Protein AF-A0A553R7J4-F1 (afdb_monomer_lite)

pLDDT: mean 82.99, std 15.6, range [33.12, 97.19]

Radius of gyration: 19.05 Å; chains: 1; bounding box: 51×48×53 Å

Sequence (230 aa):
MPLSRTAEVTQVDLSRLVLLLKRLDIADMGQCKFLDRPAPEALMQALEDLDYLAALDDDGNLSEVGIIMSELPLEPPLAKALIASCEFDCVSELLTIAAMLTDNEDEAWCRSHHFSQAALRLAGVIRAELLELMQRIELPVSPPAFGCQDNSTNIKRALISGFFLKVAHDVDGSGNYLLLTHRHVAQLHSSSSYCSRHPCPHPPAWVIYHDFTVSHDNCIRTVSHIHPQM

Organism: NCBI:txid2873325

Secondary structure (DSSP, 8-state):
-------STTS---HHHHHHHHHTT-S-GGG---SSPPPHHHHHHHHHHHHHTT-B-TTSSBPHHHHHHHHSSS-HHHHHHHHHTTTTT-HHHHHHHHHHHS-----SSGGGTT--HHHHHHHHHHHHHHHHHHHHTT---PPP-TT-HHHHHHHHHHHHHHHTTSEEEESSSSSEEEETTT--EEEE-TTSHHHHSSSPPPPPSEEEEEEEE-SSS-EEEEEEE--TT-

Structure (mmCIF, N/CA/C/O backbone):
data_AF-A0A553R7J4-F1
#
_entry.id   AF-A0A553R7J4-F1
#
loop_
_atom_site.group_PDB
_atom_site.id
_atom_site.type_symbol
_atom_site.label_atom_id
_atom_site.label_alt_id
_atom_site.label_comp_id
_atom_site.label_asym_id
_atom_site.label_entity_id
_atom_site.label_seq_id
_atom_site.pdbx_PDB_ins_code
_atom_site.Cartn_x
_atom_site.Cartn_y
_atom_site.Cartn_z
_atom_site.occupancy
_atom_site.B_iso_or_equiv
_atom_site.auth_seq_id
_atom_site.auth_comp_id
_atom_site.auth_asym_id
_atom_site.auth_atom_id
_atom_site.pdbx_PDB_model_num
ATOM 1 N N . MET A 1 1 ? 34.032 -17.425 20.353 1.00 34.81 1 MET A N 1
ATOM 2 C CA . MET A 1 1 ? 32.845 -16.741 20.904 1.00 34.81 1 MET A CA 1
ATOM 3 C C . MET A 1 1 ? 32.354 -15.778 19.845 1.00 34.81 1 MET A C 1
ATOM 5 O O . MET A 1 1 ? 33.165 -14.948 19.451 1.00 34.81 1 MET A O 1
ATOM 9 N N . PRO A 1 2 ? 31.132 -15.902 19.305 1.00 37.31 2 PRO A N 1
ATOM 10 C CA . PRO A 1 2 ? 30.623 -14.858 18.439 1.00 37.31 2 PRO A CA 1
ATOM 11 C C . PRO A 1 2 ? 30.222 -13.667 19.310 1.00 37.31 2 PRO A C 1
ATOM 13 O O . PRO A 1 2 ? 29.536 -13.819 20.321 1.00 37.31 2 PRO A O 1
ATOM 16 N N . LEU A 1 3 ? 30.749 -12.509 18.928 1.00 37.28 3 LEU A N 1
ATOM 17 C CA . LEU A 1 3 ? 30.429 -11.200 19.468 1.00 37.28 3 LEU A CA 1
ATOM 18 C C . LEU A 1 3 ? 28.923 -10.947 19.353 1.00 37.28 3 LEU A C 1
ATOM 20 O O . LEU A 1 3 ? 28.286 -11.369 18.389 1.00 37.28 3 LEU A O 1
ATOM 24 N N . SER A 1 4 ? 28.400 -10.281 20.381 1.00 40.56 4 SER A N 1
ATOM 25 C CA . SER A 1 4 ? 27.046 -9.745 20.491 1.00 40.56 4 SER A CA 1
ATOM 26 C C . SER A 1 4 ? 26.466 -9.362 19.127 1.00 40.56 4 SER A C 1
ATOM 28 O O . SER A 1 4 ? 27.022 -8.503 18.442 1.00 40.56 4 SER A O 1
ATOM 30 N N . ARG A 1 5 ? 25.354 -10.001 18.743 1.00 36.44 5 ARG A N 1
ATOM 31 C CA . ARG A 1 5 ? 24.476 -9.512 17.678 1.00 36.44 5 ARG A CA 1
ATOM 32 C C . ARG A 1 5 ? 23.947 -8.160 18.152 1.00 36.44 5 ARG A C 1
ATOM 34 O O . ARG A 1 5 ? 22.980 -8.116 18.906 1.00 36.44 5 ARG A O 1
ATOM 41 N N . THR A 1 6 ? 24.625 -7.073 17.795 1.00 33.12 6 THR A N 1
ATOM 42 C CA . THR A 1 6 ? 24.052 -5.731 17.895 1.00 33.12 6 THR A CA 1
ATOM 43 C C . THR A 1 6 ? 22.739 -5.781 17.135 1.00 33.12 6 THR A C 1
ATOM 45 O O . THR A 1 6 ? 22.743 -6.115 15.951 1.00 33.12 6 THR A O 1
ATOM 48 N N . ALA A 1 7 ? 21.638 -5.592 17.857 1.00 34.88 7 ALA A N 1
ATOM 49 C CA . ALA A 1 7 ? 20.289 -5.770 17.357 1.00 34.88 7 ALA A CA 1
ATOM 50 C C . ALA A 1 7 ? 20.122 -5.078 15.993 1.00 34.88 7 ALA A C 1
ATOM 52 O O . ALA A 1 7 ? 20.523 -3.926 15.832 1.00 34.88 7 ALA A O 1
ATOM 53 N N . GLU A 1 8 ? 19.542 -5.788 15.023 1.00 37.44 8 GLU A N 1
ATOM 54 C CA . GLU A 1 8 ? 19.202 -5.333 13.663 1.00 37.44 8 GLU A CA 1
ATOM 55 C C . GLU A 1 8 ? 18.099 -4.245 13.666 1.00 37.44 8 GLU A C 1
ATOM 57 O O . GLU A 1 8 ? 17.227 -4.208 12.808 1.00 37.44 8 GLU A O 1
ATOM 62 N N . VAL A 1 9 ? 18.090 -3.356 14.661 1.00 42.94 9 VAL A N 1
ATOM 63 C CA . VAL A 1 9 ? 17.018 -2.379 14.914 1.00 42.94 9 VAL A CA 1
ATOM 64 C C . VAL A 1 9 ? 17.152 -1.128 14.033 1.00 42.94 9 VAL A C 1
ATOM 66 O O . VAL A 1 9 ? 16.302 -0.248 14.073 1.00 42.94 9 VAL A O 1
ATOM 69 N N . THR A 1 10 ? 18.176 -1.014 13.187 1.00 39.03 10 THR A N 1
ATOM 70 C CA . THR A 1 10 ? 18.469 0.248 12.483 1.00 39.03 10 THR A CA 1
ATOM 71 C C . THR A 1 10 ? 17.943 0.373 11.050 1.00 39.03 10 THR A C 1
ATOM 73 O O . THR A 1 10 ? 18.259 1.366 10.402 1.00 39.03 10 THR A O 1
ATOM 76 N N . GLN A 1 11 ? 17.104 -0.542 10.548 1.00 53.78 11 GLN A N 1
ATOM 77 C CA . GLN A 1 11 ? 16.429 -0.369 9.242 1.00 53.78 11 GLN A CA 1
ATOM 78 C C . GLN A 1 11 ? 14.970 -0.856 9.202 1.00 53.78 11 GLN A C 1
ATOM 80 O O . GLN A 1 11 ? 14.452 -1.178 8.136 1.00 53.78 11 GLN A O 1
ATOM 85 N N . VAL A 1 12 ? 14.289 -0.932 10.346 1.00 63.88 12 VAL A N 1
ATOM 86 C CA . VAL A 1 12 ? 12.876 -1.338 10.373 1.00 63.88 12 VAL A CA 1
ATOM 87 C C . VAL A 1 12 ? 11.994 -0.106 10.183 1.00 63.88 12 VAL A C 1
ATOM 89 O O . VAL A 1 12 ? 12.171 0.885 10.889 1.00 63.88 12 VAL A O 1
ATOM 92 N N . ASP A 1 13 ? 11.054 -0.175 9.239 1.00 79.19 13 ASP A N 1
ATOM 93 C CA . ASP A 1 13 ? 9.983 0.813 9.094 1.00 79.19 13 ASP A CA 1
ATOM 94 C C . ASP A 1 13 ? 9.177 0.882 10.402 1.00 79.19 13 ASP A C 1
ATOM 96 O O . ASP A 1 13 ? 8.601 -0.108 10.860 1.00 79.19 13 ASP A O 1
ATOM 100 N N . LEU A 1 14 ? 9.185 2.050 11.047 1.00 88.12 14 LEU A N 1
ATOM 101 C CA . LEU A 1 14 ? 8.519 2.259 12.332 1.00 88.12 14 LEU A CA 1
ATOM 102 C C . LEU A 1 14 ? 7.071 2.734 12.170 1.00 88.12 14 LEU A C 1
ATOM 104 O O . LEU A 1 14 ? 6.384 2.885 13.180 1.00 88.12 14 LEU A O 1
ATOM 108 N N . SER A 1 15 ? 6.581 2.940 10.944 1.00 90.94 15 SER A N 1
ATOM 109 C CA . SER A 1 15 ? 5.260 3.517 10.667 1.00 90.94 15 SER A CA 1
ATOM 110 C C . SER A 1 15 ? 4.141 2.741 11.350 1.00 90.94 15 SER A C 1
ATOM 112 O O . SER A 1 15 ? 3.303 3.324 12.039 1.00 90.94 15 SER A O 1
ATOM 114 N N . ARG A 1 16 ? 4.159 1.404 11.263 1.00 89.50 16 ARG A N 1
ATOM 115 C CA . ARG A 1 16 ? 3.162 0.565 11.941 1.00 89.50 16 ARG A CA 1
ATOM 116 C C . ARG A 1 16 ? 3.224 0.693 13.463 1.00 89.50 16 ARG A C 1
ATOM 118 O O . ARG A 1 16 ? 2.188 0.758 14.122 1.00 89.50 16 ARG A O 1
ATOM 125 N N . LEU A 1 17 ? 4.427 0.738 14.034 1.00 89.00 17 LEU A N 1
ATOM 126 C CA . LEU A 1 17 ? 4.610 0.914 15.474 1.00 89.00 17 LEU A CA 1
ATOM 127 C C . LEU A 1 17 ? 4.081 2.280 15.927 1.00 89.00 17 LEU A C 1
ATOM 129 O O . LEU A 1 17 ? 3.321 2.346 16.889 1.00 89.00 17 LEU A O 1
ATOM 133 N N . VAL A 1 18 ? 4.457 3.354 15.232 1.00 90.81 18 VAL A N 1
ATOM 134 C CA . VAL A 1 18 ? 4.035 4.725 15.547 1.00 90.81 18 VAL A CA 1
ATOM 135 C C . VAL A 1 18 ? 2.516 4.869 15.442 1.00 90.81 18 VAL A C 1
ATOM 137 O O . VAL A 1 18 ? 1.907 5.438 16.347 1.00 90.81 18 VAL A O 1
ATOM 140 N N . LEU A 1 19 ? 1.891 4.282 14.416 1.00 91.81 19 LEU A N 1
ATOM 141 C CA . LEU A 1 19 ? 0.435 4.256 14.258 1.00 91.81 19 LEU A CA 1
ATOM 142 C C . LEU A 1 19 ? -0.258 3.627 15.478 1.00 91.81 19 LEU A C 1
ATOM 144 O O . LEU A 1 19 ? -1.201 4.195 16.030 1.00 91.81 19 LEU A O 1
ATOM 148 N N . LEU A 1 20 ? 0.241 2.477 15.942 1.00 89.00 20 LEU A N 1
ATOM 149 C CA . LEU A 1 20 ? -0.304 1.788 17.115 1.00 89.00 20 LEU A CA 1
ATOM 150 C C . LEU A 1 20 ? -0.069 2.571 18.415 1.00 89.00 20 LEU A C 1
ATOM 152 O O . LEU A 1 20 ? -0.958 2.629 19.262 1.00 89.00 20 LEU A O 1
ATOM 156 N N . LEU A 1 21 ? 1.095 3.205 18.580 1.00 88.38 21 LEU A N 1
ATOM 157 C CA . LEU A 1 21 ? 1.379 4.048 19.748 1.00 88.38 21 LEU A CA 1
ATOM 158 C C . LEU A 1 21 ? 0.448 5.267 19.807 1.00 88.38 21 LEU A C 1
ATOM 160 O O . LEU A 1 21 ? -0.049 5.602 20.882 1.00 88.38 21 LEU A O 1
ATOM 164 N N . LYS A 1 22 ? 0.171 5.891 18.655 1.00 88.38 22 LYS A N 1
ATOM 165 C CA . LYS A 1 22 ? -0.795 6.990 18.527 1.00 88.38 22 LYS A CA 1
ATOM 166 C C . LYS A 1 22 ? -2.219 6.540 18.860 1.00 88.38 22 LYS A C 1
ATOM 168 O O . LYS A 1 22 ? -2.930 7.258 19.553 1.00 88.38 22 LYS A O 1
ATOM 173 N N . ARG A 1 23 ? -2.621 5.330 18.453 1.00 88.00 23 ARG A N 1
ATOM 174 C CA . ARG A 1 23 ? -3.939 4.751 18.787 1.00 88.00 23 ARG A CA 1
ATOM 175 C C . ARG A 1 23 ? -4.137 4.535 20.285 1.00 88.00 23 ARG A C 1
ATOM 177 O O . ARG A 1 23 ? -5.256 4.661 20.772 1.00 88.00 23 ARG A O 1
ATOM 184 N N . LEU A 1 24 ? -3.062 4.229 21.007 1.00 83.69 24 LEU A N 1
ATOM 185 C CA . LEU A 1 24 ? -3.068 4.064 22.463 1.00 83.69 24 LEU A CA 1
ATOM 186 C C . LEU A 1 24 ? -3.067 5.398 23.234 1.00 83.69 24 LEU A C 1
ATOM 188 O O . LEU A 1 24 ? -2.935 5.376 24.456 1.00 83.69 24 LEU A O 1
ATOM 192 N N . ASP A 1 25 ? -3.200 6.531 22.535 1.00 72.12 25 ASP A N 1
ATOM 193 C CA . ASP A 1 25 ? -3.159 7.891 23.085 1.00 72.12 25 ASP A CA 1
ATOM 194 C C . ASP A 1 25 ? -1.897 8.163 23.921 1.00 72.12 25 ASP A C 1
ATOM 196 O O . ASP A 1 25 ? -1.903 8.847 24.947 1.00 72.12 25 ASP A O 1
ATOM 200 N N . ILE A 1 26 ? -0.760 7.601 23.491 1.00 64.56 26 ILE A N 1
ATOM 201 C CA . ILE A 1 26 ? 0.527 7.936 24.095 1.00 64.56 26 ILE A CA 1
ATOM 202 C C . ILE A 1 26 ? 0.953 9.292 23.526 1.00 64.56 26 ILE A C 1
ATOM 204 O O . ILE A 1 26 ? 1.704 9.382 22.555 1.00 64.56 26 ILE A O 1
ATOM 208 N N . ALA A 1 27 ? 0.422 10.348 24.145 1.00 54.31 27 ALA A N 1
ATOM 209 C CA . ALA A 1 27 ? 0.550 11.744 23.733 1.00 54.31 27 ALA A CA 1
ATOM 210 C C . ALA A 1 27 ? 2.006 12.226 23.576 1.00 54.31 27 ALA A C 1
ATOM 212 O O . ALA A 1 27 ? 2.269 13.157 22.819 1.00 54.31 27 ALA A O 1
ATOM 213 N N . ASP A 1 28 ? 2.963 11.581 24.256 1.00 62.38 28 ASP A N 1
ATOM 214 C CA . ASP A 1 28 ? 4.387 11.901 24.162 1.00 62.38 28 ASP A CA 1
ATOM 215 C C . ASP A 1 28 ? 5.232 10.635 23.944 1.00 62.38 28 ASP A C 1
ATOM 217 O O . ASP A 1 28 ? 5.640 9.944 24.882 1.00 62.38 28 ASP A O 1
ATOM 221 N N . MET A 1 29 ? 5.545 10.339 22.680 1.00 63.31 29 MET A N 1
ATOM 222 C CA . MET A 1 29 ? 6.465 9.253 22.318 1.00 63.31 29 MET A CA 1
ATOM 223 C C . MET A 1 29 ? 7.881 9.462 22.887 1.00 63.31 29 MET A C 1
ATOM 225 O O . MET A 1 29 ? 8.624 8.495 23.071 1.00 63.31 29 MET A O 1
ATOM 229 N N . GLY A 1 30 ? 8.251 10.700 23.237 1.00 60.28 30 GLY A N 1
ATOM 230 C CA . GLY A 1 30 ? 9.474 11.030 23.966 1.00 60.28 30 GLY A CA 1
ATOM 231 C C . GLY A 1 30 ? 9.474 10.538 25.417 1.00 60.28 30 GLY A C 1
ATOM 232 O O . GLY A 1 30 ? 10.544 10.441 26.024 1.00 60.28 30 GLY A O 1
ATOM 233 N N . GLN A 1 31 ? 8.318 10.150 25.960 1.00 59.81 31 GLN A N 1
ATOM 234 C CA . GLN A 1 31 ? 8.177 9.525 27.279 1.00 59.81 31 GLN A CA 1
ATOM 235 C C . GLN A 1 31 ? 8.050 7.999 27.218 1.00 59.81 31 GLN A C 1
ATOM 237 O O . GLN A 1 31 ? 8.182 7.343 28.257 1.00 59.81 31 GLN A O 1
ATOM 242 N N . CYS A 1 32 ? 7.881 7.406 26.028 1.00 63.88 32 CYS A N 1
ATOM 243 C CA . CYS A 1 32 ? 7.959 5.958 25.867 1.00 63.88 32 CYS A CA 1
ATOM 244 C C . CYS A 1 32 ? 9.332 5.464 26.337 1.00 63.88 32 CYS A C 1
ATOM 246 O O . CYS A 1 32 ? 10.388 5.825 25.794 1.00 63.88 32 CYS A O 1
ATOM 248 N N . LYS A 1 33 ? 9.311 4.607 27.361 1.00 65.25 33 LYS A N 1
ATOM 249 C CA . LYS A 1 33 ? 10.483 3.879 27.848 1.00 65.25 33 LYS A CA 1
ATOM 250 C C . LYS A 1 33 ? 10.718 2.668 26.952 1.00 65.25 33 LYS A C 1
ATOM 252 O O . LYS A 1 33 ? 10.419 1.539 27.331 1.00 65.25 33 LYS A O 1
ATOM 257 N N . PHE A 1 34 ? 11.206 2.916 25.741 1.00 68.56 34 PHE A N 1
ATOM 258 C CA . PHE A 1 34 ? 11.716 1.849 24.887 1.00 68.56 34 PHE A CA 1
ATOM 259 C C . PHE A 1 34 ? 12.908 1.168 25.571 1.00 68.56 34 PHE A C 1
ATOM 261 O O . PHE A 1 34 ? 13.692 1.839 26.245 1.00 68.56 34 PHE A O 1
ATOM 268 N N . LEU A 1 35 ? 13.033 -0.152 25.403 1.00 72.12 35 LEU A N 1
ATOM 269 C CA . LEU A 1 35 ? 14.201 -0.904 25.879 1.00 72.12 35 LEU A CA 1
ATOM 270 C C . LEU A 1 35 ? 15.471 -0.405 25.179 1.00 72.12 35 LEU A C 1
ATOM 272 O O . LEU A 1 35 ? 16.433 -0.050 25.851 1.00 72.12 35 LEU A O 1
ATOM 276 N N . ASP A 1 36 ? 15.389 -0.271 23.854 1.00 70.81 36 ASP A N 1
ATOM 277 C CA . ASP A 1 36 ? 16.340 0.440 23.008 1.00 70.81 36 ASP A CA 1
ATOM 278 C C . ASP A 1 36 ? 15.562 1.514 22.241 1.00 70.81 36 ASP A C 1
ATOM 280 O O . ASP A 1 36 ? 14.673 1.204 21.444 1.00 70.81 36 ASP A O 1
ATOM 284 N N . ARG A 1 37 ? 15.825 2.793 22.531 1.00 71.75 37 ARG A N 1
ATOM 285 C CA . ARG A 1 37 ? 15.115 3.899 21.876 1.00 71.75 37 ARG A CA 1
ATOM 286 C C . ARG A 1 37 ? 15.539 3.982 20.401 1.00 71.75 37 ARG A C 1
ATOM 288 O O . ARG A 1 37 ? 16.739 4.106 20.149 1.00 71.75 37 ARG A O 1
ATOM 295 N N . PRO A 1 38 ? 14.591 3.963 19.443 1.00 80.44 38 PRO A N 1
ATOM 296 C CA . PRO A 1 38 ? 14.916 4.188 18.039 1.00 80.44 38 PRO A CA 1
ATOM 297 C C . PRO A 1 38 ? 15.468 5.602 17.821 1.00 80.44 38 PRO A C 1
ATOM 299 O O . PRO A 1 38 ? 15.206 6.515 18.609 1.00 80.44 38 PRO A O 1
ATOM 302 N N . ALA A 1 39 ? 16.235 5.783 16.745 1.00 82.25 39 ALA A N 1
ATOM 303 C CA . ALA A 1 39 ? 16.778 7.087 16.381 1.00 82.25 39 ALA A CA 1
ATOM 304 C C . ALA A 1 39 ? 15.638 8.113 16.196 1.00 82.25 39 ALA A C 1
ATOM 306 O O . ALA A 1 39 ? 14.624 7.769 15.578 1.00 82.25 39 ALA A O 1
ATOM 307 N N . PRO A 1 40 ? 15.770 9.355 16.705 1.00 83.31 40 PRO A N 1
ATOM 308 C CA . PRO A 1 40 ? 14.756 10.394 16.525 1.00 83.31 40 PRO A CA 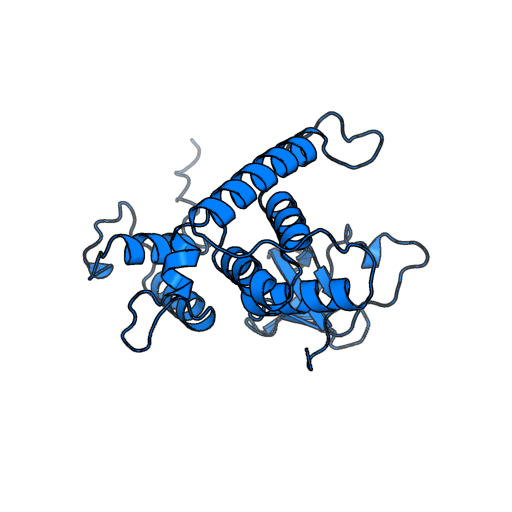1
ATOM 309 C C . PRO A 1 40 ? 14.365 10.593 15.059 1.00 83.31 40 PRO A C 1
ATOM 311 O O . PRO A 1 40 ? 13.194 10.784 14.756 1.00 83.31 40 PRO A O 1
ATOM 314 N N . GLU A 1 41 ? 15.331 10.484 14.150 1.00 86.44 41 GLU A N 1
ATOM 315 C CA . GLU A 1 41 ? 15.141 10.616 12.707 1.00 86.44 41 GLU A CA 1
ATOM 316 C C . GLU A 1 41 ? 14.218 9.529 12.148 1.00 86.44 41 GLU A C 1
ATOM 318 O O . GLU A 1 41 ? 13.359 9.823 11.325 1.00 86.44 41 GLU A O 1
ATOM 323 N N . ALA A 1 42 ? 14.328 8.290 12.638 1.00 85.19 42 ALA A N 1
ATOM 324 C CA . ALA A 1 42 ? 13.458 7.191 12.216 1.00 85.19 42 ALA A CA 1
ATOM 325 C C . ALA A 1 42 ? 12.015 7.367 12.719 1.00 85.19 42 ALA A C 1
ATOM 327 O O . ALA A 1 42 ? 11.067 7.013 12.023 1.00 85.19 42 ALA A O 1
ATOM 328 N N . LEU A 1 43 ? 11.837 7.935 13.918 1.00 87.12 43 LEU A N 1
ATOM 329 C CA . LEU A 1 43 ? 10.511 8.273 14.444 1.00 87.12 43 LEU A CA 1
ATOM 330 C C . LEU A 1 43 ? 9.873 9.439 13.682 1.00 87.12 43 LEU A C 1
ATOM 332 O O . LEU A 1 43 ? 8.674 9.402 13.422 1.00 87.12 43 LEU A O 1
ATOM 336 N N . MET A 1 44 ? 10.663 10.459 13.332 1.00 88.81 44 MET A N 1
ATOM 337 C CA . MET A 1 44 ? 10.194 11.579 12.513 1.00 88.81 44 MET A CA 1
ATOM 338 C C . MET A 1 44 ? 9.793 11.102 11.117 1.00 88.81 44 MET A C 1
ATOM 340 O O . MET A 1 44 ? 8.694 11.420 10.682 1.00 88.81 44 MET A O 1
ATOM 344 N N . GLN A 1 45 ? 10.605 10.255 10.476 1.00 89.62 45 GLN A N 1
ATOM 345 C CA . GLN A 1 45 ? 10.263 9.680 9.174 1.00 89.62 45 GLN A CA 1
ATOM 346 C C . GLN A 1 45 ? 8.945 8.896 9.222 1.00 89.62 45 GLN A C 1
ATOM 348 O O . GLN A 1 45 ? 8.086 9.091 8.376 1.00 89.62 45 GLN A O 1
ATOM 353 N N . ALA A 1 46 ? 8.744 8.062 10.246 1.00 91.25 46 ALA A N 1
ATOM 354 C CA . ALA A 1 46 ? 7.498 7.315 10.408 1.00 91.25 46 ALA A CA 1
ATOM 355 C C . ALA A 1 46 ? 6.274 8.225 10.630 1.00 91.25 46 ALA A C 1
ATOM 357 O O . ALA A 1 46 ? 5.175 7.899 10.190 1.00 91.25 46 ALA A O 1
ATOM 358 N N . LEU A 1 47 ? 6.438 9.361 11.315 1.00 91.94 47 LEU A N 1
ATOM 359 C CA . LEU A 1 47 ? 5.374 10.359 11.453 1.00 91.94 47 LEU A CA 1
ATOM 360 C C . LEU A 1 47 ? 5.059 11.045 10.120 1.00 91.94 47 LEU A C 1
ATOM 362 O O . LEU A 1 47 ? 3.886 11.188 9.794 1.00 91.94 47 LEU A O 1
ATOM 366 N N . GLU A 1 48 ? 6.083 11.428 9.357 1.00 92.81 48 GLU A N 1
ATOM 367 C CA . GLU A 1 48 ? 5.928 12.006 8.017 1.00 92.81 48 GLU A CA 1
ATOM 368 C C . GLU A 1 48 ? 5.242 11.019 7.063 1.00 92.81 48 GLU A C 1
ATOM 370 O O . GLU A 1 48 ? 4.302 11.385 6.365 1.00 92.81 48 GLU A O 1
ATOM 375 N N . ASP A 1 49 ? 5.638 9.745 7.080 1.00 93.62 49 ASP A N 1
ATOM 376 C CA . ASP A 1 49 ? 5.032 8.702 6.248 1.00 93.62 49 ASP A CA 1
ATOM 377 C C . ASP A 1 49 ? 3.545 8.491 6.592 1.00 93.62 49 ASP A C 1
ATOM 379 O O . ASP A 1 49 ? 2.711 8.317 5.700 1.00 93.62 49 ASP A O 1
ATOM 383 N N . LEU A 1 50 ? 3.178 8.545 7.878 1.00 95.25 50 LEU A N 1
ATOM 384 C CA . LEU A 1 50 ? 1.781 8.459 8.317 1.00 95.25 50 LEU A CA 1
ATOM 385 C C . LEU A 1 50 ? 0.966 9.709 7.962 1.00 95.25 50 LEU A C 1
ATOM 387 O O . LEU A 1 50 ? -0.198 9.575 7.579 1.00 95.25 50 LEU A O 1
ATOM 391 N N . ASP A 1 51 ? 1.562 10.895 8.061 1.00 95.06 51 ASP A N 1
ATOM 392 C CA . ASP A 1 51 ? 0.959 12.149 7.601 1.00 95.06 51 ASP A CA 1
ATOM 393 C C . ASP A 1 51 ? 0.663 12.091 6.095 1.00 95.06 51 ASP A C 1
ATOM 395 O O . ASP A 1 51 ? -0.474 12.287 5.664 1.00 95.06 51 ASP A O 1
ATOM 399 N N . TYR A 1 52 ? 1.639 11.651 5.295 1.00 94.56 52 TYR A N 1
ATOM 400 C CA . TYR A 1 52 ? 1.486 11.430 3.858 1.00 94.56 52 TYR A CA 1
ATOM 401 C C . TYR A 1 52 ? 0.363 10.442 3.510 1.00 94.56 52 TYR A C 1
ATOM 403 O O . TYR A 1 52 ? -0.363 10.642 2.534 1.00 94.56 52 TYR A O 1
ATOM 411 N N . LEU A 1 53 ? 0.166 9.394 4.311 1.00 96.00 53 LEU A N 1
ATOM 412 C CA . LEU A 1 53 ? -0.935 8.437 4.136 1.00 96.00 53 LEU A CA 1
ATOM 413 C C . LEU A 1 53 ? -2.308 8.985 4.575 1.00 96.00 53 LEU A C 1
ATOM 415 O O . LEU A 1 53 ? -3.314 8.271 4.471 1.00 96.00 53 LEU A O 1
ATOM 419 N N . ALA A 1 54 ? -2.363 10.237 5.036 1.00 95.81 54 ALA A N 1
ATOM 420 C CA . ALA A 1 54 ? -3.513 10.873 5.670 1.00 95.81 54 ALA A CA 1
ATOM 421 C C . ALA A 1 54 ? -4.001 10.113 6.915 1.00 95.81 54 ALA A C 1
ATOM 423 O O . ALA A 1 54 ? -5.189 10.135 7.242 1.00 95.81 54 ALA A O 1
ATOM 424 N N . ALA A 1 55 ? -3.100 9.397 7.596 1.00 96.50 55 ALA A N 1
ATOM 425 C CA . ALA A 1 55 ? -3.400 8.723 8.855 1.00 96.50 55 ALA A CA 1
ATOM 426 C C . ALA A 1 55 ? -3.406 9.703 10.040 1.00 96.50 55 ALA A C 1
ATOM 428 O O . ALA A 1 55 ? -3.978 9.390 11.085 1.00 96.50 55 ALA A O 1
ATOM 429 N N . LEU A 1 56 ? -2.790 10.876 9.876 1.00 95.19 56 LEU A N 1
ATOM 430 C CA . LEU A 1 56 ? -2.777 11.951 10.861 1.00 95.19 56 LEU A CA 1
ATOM 431 C C . LEU A 1 56 ? -3.649 13.132 10.401 1.00 95.19 56 LEU A C 1
ATOM 433 O O . LEU A 1 56 ? -3.880 13.300 9.205 1.00 95.19 56 LEU A O 1
ATOM 437 N N . ASP A 1 57 ? -4.181 13.894 11.355 1.00 93.31 57 ASP A N 1
ATOM 438 C CA . ASP A 1 57 ? -4.820 15.194 11.122 1.00 93.31 57 ASP A CA 1
ATOM 439 C C . ASP A 1 57 ? -3.817 16.357 11.259 1.00 93.31 57 ASP A C 1
ATOM 441 O O . ASP A 1 57 ? -2.652 16.148 11.601 1.00 93.31 57 ASP A O 1
ATOM 445 N N . ASP A 1 58 ? -4.275 17.591 11.019 1.00 91.25 58 ASP A N 1
ATOM 446 C CA . ASP A 1 58 ? -3.440 18.804 11.069 1.00 91.25 58 ASP A CA 1
ATOM 447 C C . ASP A 1 58 ? -2.802 19.057 12.453 1.00 91.25 58 ASP A C 1
ATOM 449 O O . ASP A 1 58 ? -1.803 19.772 12.562 1.00 91.25 58 ASP A O 1
ATOM 453 N N . ASP A 1 59 ? -3.363 18.465 13.512 1.00 88.62 59 ASP A N 1
ATOM 454 C CA . ASP A 1 59 ? -2.860 18.546 14.885 1.00 88.62 59 ASP A CA 1
ATOM 455 C C . ASP A 1 59 ? -1.909 17.375 15.230 1.00 88.62 59 ASP A C 1
ATOM 457 O O . ASP A 1 59 ? -1.348 17.313 16.330 1.00 88.62 59 ASP A O 1
ATOM 461 N N . GLY A 1 60 ? -1.699 16.437 14.301 1.00 88.00 60 GLY A N 1
ATOM 462 C CA . GLY A 1 60 ? -0.860 15.251 14.468 1.00 88.00 60 GLY A CA 1
ATOM 463 C C . GLY A 1 60 ? -1.513 14.121 15.275 1.00 88.00 60 GLY A C 1
ATOM 464 O O . GLY A 1 60 ? -0.802 13.224 15.756 1.00 88.00 60 GLY A O 1
ATOM 465 N N . ASN A 1 61 ? -2.834 14.154 15.463 1.00 90.69 61 ASN A N 1
ATOM 466 C CA . ASN A 1 61 ? -3.625 13.064 16.039 1.00 90.69 61 ASN A CA 1
ATOM 467 C C . ASN A 1 61 ? -4.095 12.107 14.942 1.00 90.69 61 ASN A C 1
ATOM 469 O O . ASN A 1 61 ? -3.933 12.383 13.760 1.00 90.69 61 ASN A O 1
ATOM 473 N N . LEU A 1 62 ? -4.654 10.950 15.313 1.00 93.50 62 LEU A N 1
ATOM 474 C CA . LEU A 1 62 ? -5.191 10.029 14.310 1.00 93.50 62 LEU A CA 1
ATOM 475 C C . LEU A 1 62 ? -6.435 10.616 13.638 1.00 93.50 62 LEU A C 1
ATOM 477 O O . LEU A 1 62 ? -7.420 10.916 14.312 1.00 93.50 62 LEU A O 1
ATOM 481 N N . SER A 1 63 ? -6.411 10.667 12.307 1.00 95.69 63 SER A N 1
ATOM 482 C CA . SER A 1 63 ? -7.591 10.947 11.488 1.00 95.69 63 SER A CA 1
ATOM 483 C C . SER A 1 63 ? -8.571 9.762 11.506 1.00 95.69 63 SER A C 1
ATOM 485 O O . SER A 1 63 ? -8.246 8.673 11.986 1.00 95.69 63 SER A O 1
ATOM 487 N N . GLU A 1 64 ? -9.761 9.912 10.914 1.00 93.06 64 GLU A N 1
ATOM 488 C CA . GLU A 1 64 ? -10.692 8.784 10.714 1.00 93.06 64 GLU A CA 1
ATOM 489 C C . GLU A 1 64 ? -10.034 7.629 9.942 1.00 93.06 64 GLU A C 1
ATOM 491 O O . GLU A 1 64 ? -10.159 6.461 10.318 1.00 93.06 64 GLU A O 1
ATOM 496 N N . VAL A 1 65 ? -9.257 7.956 8.905 1.00 93.81 65 VAL A N 1
ATOM 497 C CA . VAL A 1 65 ? -8.485 6.975 8.134 1.00 93.81 65 VAL A CA 1
ATOM 498 C C . VAL A 1 65 ? -7.419 6.328 9.015 1.00 93.81 65 VAL A C 1
ATOM 500 O O . VAL A 1 65 ? -7.291 5.107 9.000 1.00 93.81 65 VAL A O 1
ATOM 503 N N . GLY A 1 66 ? -6.692 7.104 9.823 1.00 94.81 66 GLY A N 1
ATOM 504 C CA . GLY A 1 66 ? -5.684 6.580 10.749 1.00 94.81 66 GLY A CA 1
ATOM 505 C C . GLY A 1 66 ? -6.263 5.638 11.802 1.00 94.81 66 GLY A C 1
ATOM 506 O O . GLY A 1 66 ? -5.674 4.598 12.102 1.00 94.81 66 GLY A O 1
ATOM 507 N N . ILE A 1 67 ? -7.454 5.951 12.315 1.00 93.31 67 ILE A N 1
ATOM 508 C CA . ILE A 1 67 ? -8.210 5.087 13.225 1.00 93.31 67 ILE A CA 1
ATOM 509 C C . ILE A 1 67 ? -8.514 3.750 12.548 1.00 93.31 67 ILE A C 1
ATOM 511 O O . ILE A 1 67 ? -8.189 2.704 13.106 1.00 93.31 67 ILE A O 1
ATOM 515 N N . ILE A 1 68 ? -9.072 3.772 11.338 1.00 92.94 68 ILE A N 1
ATOM 516 C CA . ILE A 1 68 ? -9.396 2.556 10.582 1.00 92.94 68 ILE A CA 1
ATOM 517 C C . ILE A 1 68 ? -8.126 1.750 10.273 1.00 92.94 68 ILE A C 1
ATOM 519 O O . ILE A 1 68 ? -8.099 0.536 10.475 1.00 92.94 68 ILE A O 1
ATOM 523 N N . MET A 1 69 ? -7.049 2.413 9.842 1.00 94.81 69 MET A N 1
ATOM 524 C CA . MET A 1 69 ? -5.758 1.773 9.576 1.00 94.81 69 MET A CA 1
ATOM 525 C C . MET A 1 69 ? -5.203 1.062 10.813 1.00 94.81 69 MET A C 1
ATOM 527 O O . MET A 1 69 ? -4.663 -0.032 10.684 1.00 94.81 69 MET A O 1
ATOM 531 N N . SER A 1 70 ? -5.363 1.646 12.005 1.00 92.44 70 SER A N 1
ATOM 532 C CA . SER A 1 70 ? -4.861 1.066 13.258 1.00 92.44 70 SER A CA 1
ATOM 533 C C . SER A 1 70 ? -5.570 -0.228 13.680 1.00 92.44 70 SER A C 1
ATOM 535 O O . SER A 1 70 ? -5.007 -1.011 14.444 1.00 92.44 70 SER A O 1
ATOM 537 N N . GLU A 1 71 ? -6.779 -0.476 13.166 1.00 89.94 71 GLU A N 1
ATOM 538 C CA . GLU A 1 71 ? -7.526 -1.716 13.404 1.00 89.94 71 GLU A CA 1
ATOM 539 C C . GLU A 1 71 ? -7.088 -2.847 12.459 1.00 89.94 71 GLU A C 1
ATOM 541 O O . GLU A 1 71 ? -7.347 -4.018 12.735 1.00 89.94 71 GLU A O 1
ATOM 546 N N . LEU A 1 72 ? -6.423 -2.521 11.343 1.00 88.56 72 LEU A N 1
ATOM 547 C CA . LEU A 1 72 ? -6.017 -3.491 10.329 1.00 88.56 72 LEU A CA 1
ATOM 548 C C . LEU A 1 72 ? -4.662 -4.132 10.687 1.00 88.56 72 LEU A C 1
ATOM 550 O O . LEU A 1 72 ? -3.694 -3.428 10.981 1.00 88.56 72 LEU A O 1
ATOM 554 N N . PRO A 1 73 ? -4.519 -5.469 10.599 1.00 88.62 73 PRO A N 1
ATOM 555 C CA . PRO A 1 73 ? -3.254 -6.162 10.846 1.00 88.62 73 PRO A CA 1
ATOM 556 C C . PRO A 1 73 ? -2.305 -6.072 9.634 1.00 88.62 73 PRO A C 1
ATOM 558 O O . PRO A 1 73 ? -1.686 -7.056 9.246 1.00 88.62 73 PRO A O 1
ATOM 561 N N . LEU A 1 74 ? -2.209 -4.896 9.015 1.00 89.56 74 LEU A N 1
ATOM 562 C CA . LEU A 1 74 ? -1.463 -4.640 7.784 1.00 89.56 74 LEU A CA 1
ATOM 563 C C . LEU A 1 74 ? -0.430 -3.532 8.007 1.00 89.56 74 LEU A C 1
ATOM 565 O O . LEU A 1 74 ? -0.542 -2.742 8.946 1.00 89.56 74 LEU A O 1
ATOM 569 N N . GLU A 1 75 ? 0.559 -3.453 7.119 1.00 91.06 75 GLU A N 1
ATOM 570 C CA . GLU A 1 75 ? 1.435 -2.283 7.046 1.00 91.06 75 GLU A CA 1
ATOM 571 C C . GLU A 1 75 ? 0.646 -1.046 6.580 1.00 91.06 75 GLU A C 1
ATOM 573 O O . GLU A 1 75 ? -0.244 -1.193 5.732 1.00 91.06 75 GLU A O 1
ATOM 578 N N . PRO A 1 76 ? 0.956 0.172 7.071 1.00 94.75 76 PRO A N 1
ATOM 579 C CA . PRO A 1 76 ? 0.159 1.368 6.794 1.00 94.75 76 PRO A CA 1
ATOM 580 C C . PRO A 1 76 ? -0.107 1.631 5.296 1.00 94.75 76 PRO A C 1
ATOM 582 O O . PRO A 1 76 ? -1.268 1.848 4.942 1.00 94.75 76 PRO A O 1
ATOM 585 N N . PRO A 1 77 ? 0.872 1.507 4.375 1.00 94.50 77 PRO A N 1
ATOM 586 C CA . PRO A 1 77 ? 0.611 1.617 2.935 1.00 94.50 77 PRO A CA 1
ATOM 587 C C . PRO A 1 77 ? -0.446 0.626 2.422 1.00 94.50 77 PRO A C 1
ATOM 589 O O . PRO A 1 77 ? -1.342 0.986 1.658 1.00 94.50 77 PRO A O 1
ATOM 592 N N . LEU A 1 78 ? -0.382 -0.631 2.869 1.00 93.56 78 LEU A N 1
ATOM 593 C CA . LEU A 1 78 ? -1.306 -1.679 2.439 1.00 93.56 78 LEU A CA 1
ATOM 594 C C . LEU A 1 78 ? -2.693 -1.506 3.071 1.00 93.56 78 LEU A C 1
ATOM 596 O O . LEU A 1 78 ? -3.699 -1.711 2.395 1.00 93.56 78 LEU A O 1
ATOM 600 N N . ALA A 1 79 ? -2.754 -1.069 4.333 1.00 95.00 79 ALA A N 1
ATOM 601 C CA . ALA A 1 79 ? -3.998 -0.698 5.000 1.00 95.00 79 ALA A CA 1
ATOM 602 C C . ALA A 1 79 ? -4.690 0.468 4.276 1.00 95.00 79 ALA A C 1
ATOM 604 O O . ALA A 1 79 ? -5.879 0.384 3.974 1.00 95.00 79 ALA A O 1
ATOM 605 N N . LYS A 1 80 ? -3.942 1.522 3.923 1.00 97.19 80 LYS A N 1
ATOM 606 C CA . LYS A 1 80 ? -4.462 2.672 3.171 1.00 97.19 80 LYS A CA 1
ATOM 607 C C . LYS A 1 80 ? -5.004 2.260 1.805 1.00 97.19 80 LYS A C 1
ATOM 609 O O . LYS A 1 80 ? -6.087 2.703 1.426 1.00 97.19 80 LYS A O 1
ATOM 614 N N . ALA A 1 81 ? -4.285 1.396 1.088 1.00 96.31 81 ALA A N 1
ATOM 615 C CA . ALA A 1 81 ? -4.764 0.845 -0.173 1.00 96.31 81 ALA A CA 1
ATOM 616 C C . ALA A 1 81 ? -6.076 0.066 0.021 1.00 96.31 81 ALA A C 1
ATOM 618 O O . ALA A 1 81 ? -7.034 0.278 -0.723 1.00 96.31 81 ALA A O 1
ATOM 619 N N . LEU A 1 82 ? -6.145 -0.801 1.043 1.00 95.31 82 LEU A N 1
ATOM 620 C CA . LEU A 1 82 ? -7.343 -1.585 1.357 1.00 95.31 82 LEU A CA 1
ATOM 621 C C . LEU A 1 82 ? -8.557 -0.694 1.641 1.00 95.31 82 LEU A C 1
ATOM 623 O O . LEU A 1 82 ? -9.628 -0.932 1.088 1.00 95.31 82 LEU A O 1
ATOM 627 N N . ILE A 1 83 ? -8.380 0.374 2.415 1.00 95.56 83 ILE A N 1
ATOM 628 C CA . ILE A 1 83 ? -9.440 1.353 2.682 1.00 95.56 83 ILE A CA 1
ATOM 629 C C . ILE A 1 83 ? -9.882 2.033 1.381 1.00 95.56 83 ILE A C 1
ATOM 631 O O . ILE A 1 83 ? -11.070 2.050 1.079 1.00 95.56 83 ILE A O 1
ATOM 635 N N . ALA A 1 84 ? -8.945 2.516 0.561 1.00 96.00 84 ALA A N 1
ATOM 636 C CA . ALA A 1 84 ? -9.268 3.201 -0.691 1.00 96.00 84 ALA A CA 1
ATOM 637 C C . ALA A 1 84 ? -9.969 2.301 -1.720 1.00 96.00 84 ALA A C 1
ATOM 639 O O . ALA A 1 84 ? -10.753 2.783 -2.532 1.00 96.00 84 ALA A O 1
ATOM 640 N N . SER A 1 85 ? -9.760 0.980 -1.682 1.00 95.56 85 SER A N 1
ATOM 641 C CA . SER A 1 85 ? -10.495 0.063 -2.569 1.00 95.56 85 SER A CA 1
ATOM 642 C C . SER A 1 85 ? -12.009 0.079 -2.374 1.00 95.56 85 SER A C 1
ATOM 644 O O . SER A 1 85 ? -12.728 -0.302 -3.298 1.00 95.56 85 SER A O 1
ATOM 646 N N . CYS A 1 86 ? -12.481 0.558 -1.218 1.00 94.25 86 CYS A N 1
ATOM 647 C CA . CYS A 1 86 ? -13.892 0.819 -0.956 1.00 94.25 86 CYS A CA 1
ATOM 648 C C . CYS A 1 86 ? -14.450 1.892 -1.901 1.00 94.25 86 CYS A C 1
ATOM 650 O O . CYS A 1 86 ? -15.580 1.775 -2.357 1.00 94.25 86 CYS A O 1
ATOM 652 N N . GLU A 1 87 ? -13.652 2.913 -2.224 1.00 93.38 87 GLU A N 1
ATOM 653 C CA . GLU A 1 87 ? -14.035 4.013 -3.120 1.00 93.38 87 GLU A CA 1
ATOM 654 C C . GLU A 1 87 ? -13.977 3.604 -4.598 1.00 93.38 87 GLU A C 1
ATOM 656 O O . GLU A 1 87 ? -14.653 4.193 -5.440 1.00 93.38 87 GLU A O 1
ATOM 661 N N . PHE A 1 88 ? -13.165 2.593 -4.919 1.00 92.75 88 PHE A N 1
ATOM 662 C CA . PHE A 1 88 ? -12.941 2.114 -6.284 1.00 92.75 88 PHE A CA 1
ATOM 663 C C . PHE A 1 88 ? -13.647 0.785 -6.595 1.00 92.75 88 PHE A C 1
ATOM 665 O O . PHE A 1 88 ? -13.376 0.177 -7.630 1.00 92.75 88 PHE A O 1
ATOM 672 N N . ASP A 1 89 ? -14.532 0.305 -5.721 1.00 91.56 89 ASP A N 1
ATOM 673 C CA . ASP A 1 89 ? -15.290 -0.939 -5.908 1.00 91.56 89 ASP A CA 1
ATOM 674 C C . ASP A 1 89 ? -14.419 -2.182 -6.203 1.00 91.56 89 ASP A C 1
ATOM 676 O O . ASP A 1 89 ? -14.848 -3.112 -6.890 1.00 91.56 89 ASP A O 1
ATOM 680 N N . CYS A 1 90 ? -13.197 -2.252 -5.664 1.00 94.56 90 CYS A N 1
ATOM 681 C CA . CYS A 1 90 ? -12.252 -3.357 -5.908 1.00 94.56 90 CYS A CA 1
ATOM 682 C C . CYS A 1 90 ? -11.761 -4.043 -4.620 1.00 94.56 90 CYS A C 1
ATOM 684 O O . CYS A 1 90 ? -10.610 -4.482 -4.519 1.00 94.56 90 CYS A O 1
ATOM 686 N N . VAL A 1 91 ? -12.628 -4.102 -3.606 1.00 95.12 91 VAL A N 1
ATOM 687 C CA . VAL A 1 91 ? -12.309 -4.607 -2.264 1.00 95.12 91 VAL A CA 1
ATOM 688 C C . VAL A 1 91 ? -11.971 -6.095 -2.283 1.00 95.12 91 VAL A C 1
ATOM 690 O O . VAL A 1 91 ? -10.987 -6.512 -1.677 1.00 95.12 91 VAL A O 1
ATOM 693 N N . SER A 1 92 ? -12.744 -6.920 -2.997 1.00 91.62 92 SER A N 1
ATOM 694 C CA . SER A 1 92 ? -12.516 -8.374 -3.034 1.00 91.62 92 SER A CA 1
ATOM 695 C C . SER A 1 92 ? -11.150 -8.736 -3.637 1.00 91.62 92 SER A C 1
ATOM 697 O O . SER A 1 92 ? -10.479 -9.674 -3.189 1.00 91.62 92 SER A O 1
ATOM 699 N N . GLU A 1 93 ? -10.729 -8.010 -4.667 1.00 93.62 93 GLU A N 1
ATOM 700 C CA . GLU A 1 93 ? -9.439 -8.184 -5.320 1.00 93.62 93 GLU A CA 1
ATOM 701 C C . GLU A 1 93 ? -8.313 -7.703 -4.426 1.00 93.62 93 GLU A C 1
ATOM 703 O O . GLU A 1 93 ? -7.323 -8.417 -4.258 1.00 93.62 93 GLU A O 1
ATOM 708 N N . LEU A 1 94 ? -8.476 -6.536 -3.800 1.00 93.75 94 LEU A N 1
ATOM 709 C CA . LEU A 1 94 ? -7.430 -5.992 -2.955 1.00 93.75 94 LEU A CA 1
ATOM 710 C C . LEU A 1 94 ? -7.265 -6.764 -1.642 1.00 93.75 94 LEU A C 1
ATOM 712 O O . LEU A 1 94 ? -6.135 -6.940 -1.206 1.00 93.75 94 LEU A O 1
ATOM 716 N N . LEU A 1 95 ? -8.333 -7.337 -1.080 1.00 90.88 95 LEU A N 1
ATOM 717 C CA . LEU A 1 95 ? -8.252 -8.319 0.010 1.00 90.88 95 LEU A CA 1
ATOM 718 C C . LEU A 1 95 ? -7.403 -9.532 -0.379 1.00 90.88 95 LEU A C 1
ATOM 720 O O . LEU A 1 95 ? -6.611 -10.032 0.417 1.00 90.88 95 LEU A O 1
ATOM 724 N N . THR A 1 96 ? -7.564 -10.005 -1.616 1.00 88.06 96 THR A N 1
ATOM 725 C CA . THR A 1 96 ? -6.791 -11.137 -2.135 1.00 88.06 96 THR A CA 1
ATOM 726 C C . THR A 1 96 ? -5.324 -10.751 -2.313 1.00 88.06 96 THR A C 1
ATOM 728 O O . THR A 1 96 ? -4.448 -11.502 -1.900 1.00 88.06 96 THR A O 1
ATOM 731 N N . ILE A 1 97 ? -5.044 -9.571 -2.877 1.00 88.00 97 ILE A N 1
ATOM 732 C CA . ILE A 1 97 ? -3.676 -9.055 -3.028 1.00 88.00 97 ILE A CA 1
ATOM 733 C C . ILE A 1 97 ? -3.028 -8.858 -1.656 1.00 88.00 97 ILE A C 1
ATOM 735 O O . ILE A 1 97 ? -1.931 -9.358 -1.442 1.00 88.00 97 ILE A O 1
ATOM 739 N N . ALA A 1 98 ? -3.706 -8.197 -0.716 1.00 88.06 98 ALA A N 1
ATOM 740 C CA . ALA A 1 98 ? -3.193 -7.956 0.628 1.00 88.06 98 ALA A CA 1
ATOM 741 C C . ALA A 1 98 ? -2.820 -9.266 1.324 1.00 88.06 98 ALA A C 1
ATOM 743 O O . ALA A 1 98 ? -1.696 -9.396 1.796 1.00 88.06 98 ALA A O 1
ATOM 744 N N . ALA A 1 99 ? -3.704 -10.266 1.282 1.00 85.06 99 ALA A N 1
ATOM 745 C CA . ALA A 1 99 ? -3.446 -11.570 1.880 1.00 85.06 99 ALA A CA 1
ATOM 746 C C . ALA A 1 99 ? -2.248 -12.312 1.260 1.00 85.06 99 ALA A C 1
ATOM 748 O O . ALA A 1 99 ? -1.547 -13.043 1.956 1.00 85.06 99 ALA A O 1
ATOM 749 N N . MET A 1 100 ? -2.003 -12.123 -0.041 1.00 83.69 100 MET A N 1
ATOM 750 C CA . MET A 1 100 ? -0.843 -12.693 -0.734 1.00 83.69 100 MET A CA 1
ATOM 751 C C . MET A 1 100 ? 0.467 -11.964 -0.405 1.00 83.69 100 MET A C 1
ATOM 753 O O . MET A 1 100 ? 1.523 -12.578 -0.498 1.00 83.69 100 MET A O 1
ATOM 757 N N . LEU A 1 101 ? 0.412 -10.673 -0.057 1.00 81.06 101 LEU A N 1
ATOM 758 C CA . LEU A 1 101 ? 1.590 -9.865 0.291 1.00 81.06 101 LEU A CA 1
ATOM 759 C C . LEU A 1 101 ? 1.993 -9.989 1.763 1.00 81.06 101 LEU A C 1
ATOM 761 O O . LEU A 1 101 ? 3.145 -9.764 2.102 1.00 81.06 101 LEU A O 1
ATOM 765 N N . THR A 1 102 ? 1.053 -10.331 2.641 1.00 78.44 102 THR A N 1
ATOM 766 C CA . THR A 1 102 ? 1.298 -10.488 4.083 1.00 78.44 102 THR A CA 1
ATOM 767 C C . THR A 1 102 ? 1.928 -11.824 4.468 1.00 78.44 102 THR A C 1
ATOM 769 O O . THR A 1 102 ? 2.312 -12.002 5.623 1.00 78.44 102 THR A O 1
ATOM 772 N N . ASP A 1 103 ? 1.993 -12.781 3.543 1.00 68.06 103 ASP A N 1
ATOM 773 C CA . ASP A 1 103 ? 2.618 -14.074 3.795 1.00 68.06 103 ASP A CA 1
ATOM 774 C C . ASP A 1 103 ? 4.151 -13.998 3.684 1.00 68.06 103 ASP A C 1
ATOM 776 O O . ASP A 1 103 ? 4.697 -13.402 2.758 1.00 68.06 103 ASP A O 1
ATOM 780 N N . ASN A 1 104 ? 4.834 -14.630 4.640 1.00 55.09 104 ASN A N 1
ATOM 781 C CA . ASN A 1 104 ? 6.287 -14.765 4.695 1.00 55.09 104 ASN A CA 1
ATOM 782 C C . ASN A 1 104 ? 6.628 -16.230 4.388 1.00 55.09 104 ASN A C 1
ATOM 784 O O . ASN A 1 104 ? 6.150 -17.134 5.070 1.00 55.09 104 ASN A O 1
ATOM 788 N N . GLU A 1 105 ? 7.432 -16.457 3.348 1.00 52.03 105 GLU A N 1
ATOM 789 C CA . GLU A 1 105 ? 7.649 -17.768 2.722 1.00 52.03 105 GLU A CA 1
ATOM 790 C C . GLU A 1 105 ? 8.071 -18.906 3.683 1.00 52.03 105 GLU A C 1
ATOM 792 O O . GLU A 1 105 ? 8.974 -18.725 4.498 1.00 52.03 105 GLU A O 1
ATOM 797 N N . ASP A 1 106 ? 7.528 -20.122 3.477 1.00 45.72 106 ASP A N 1
ATOM 798 C CA . ASP A 1 106 ? 8.276 -21.384 3.667 1.00 45.72 106 ASP A CA 1
ATOM 799 C C . ASP A 1 106 ? 7.748 -22.555 2.781 1.00 45.72 106 ASP A C 1
ATOM 801 O O . ASP A 1 106 ? 6.564 -22.633 2.425 1.00 45.72 106 ASP A O 1
ATOM 805 N N . GLU A 1 107 ? 8.654 -23.455 2.371 1.00 48.47 107 GLU A N 1
ATOM 806 C CA . GLU A 1 107 ? 8.542 -24.430 1.266 1.00 48.47 107 GLU A CA 1
ATOM 807 C C . GLU A 1 107 ? 8.155 -25.871 1.675 1.00 48.47 107 GLU A C 1
ATOM 809 O O . GLU A 1 107 ? 8.618 -26.384 2.687 1.00 48.47 107 GLU A O 1
ATOM 814 N N . ALA A 1 108 ? 7.451 -26.592 0.773 1.00 48.12 108 ALA A N 1
ATOM 815 C CA . ALA A 1 108 ? 7.823 -27.970 0.351 1.00 48.12 108 ALA A CA 1
ATOM 816 C C . ALA A 1 108 ? 6.887 -28.631 -0.696 1.00 48.12 108 ALA A C 1
ATOM 818 O O . ALA A 1 108 ? 7.289 -29.606 -1.326 1.00 48.12 108 ALA A O 1
ATOM 819 N N . TRP A 1 109 ? 5.670 -28.139 -0.955 1.00 43.88 109 TRP A N 1
ATO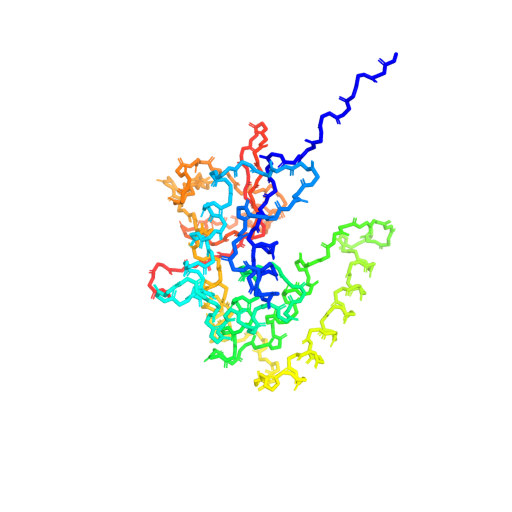M 820 C CA . TRP A 1 109 ? 4.730 -28.762 -1.924 1.00 43.88 109 TRP A CA 1
ATOM 821 C C . TRP A 1 109 ? 4.639 -28.012 -3.276 1.00 43.88 109 TRP A C 1
ATOM 823 O O . TRP A 1 109 ? 4.088 -28.509 -4.254 1.00 43.88 109 TRP A O 1
ATOM 833 N N . CYS A 1 110 ? 5.268 -26.835 -3.346 1.00 47.44 110 CYS A N 1
ATOM 834 C CA . CYS A 1 110 ? 5.356 -25.906 -4.482 1.00 47.44 110 CYS A CA 1
ATOM 835 C C . CYS A 1 110 ? 6.200 -26.390 -5.645 1.00 47.44 110 CYS A C 1
ATOM 837 O O . CYS A 1 110 ? 6.082 -25.878 -6.754 1.00 47.44 110 CYS A O 1
ATOM 839 N N . ARG A 1 111 ? 7.137 -27.299 -5.373 1.00 47.22 111 ARG A N 1
ATOM 840 C CA . ARG A 1 111 ? 8.284 -27.552 -6.252 1.00 47.22 111 ARG A CA 1
ATOM 841 C C . ARG A 1 111 ? 7.912 -28.190 -7.593 1.00 47.22 111 ARG A C 1
ATOM 843 O O . ARG A 1 111 ? 8.747 -28.234 -8.483 1.00 47.22 111 ARG A O 1
ATOM 850 N N . SER A 1 112 ? 6.668 -28.635 -7.766 1.00 47.62 112 SER A N 1
ATOM 851 C CA . SER A 1 112 ? 6.147 -29.135 -9.043 1.00 47.62 112 SER A CA 1
ATOM 852 C C . SER A 1 112 ? 5.419 -28.080 -9.891 1.00 47.62 112 SER A C 1
ATOM 854 O O . SER A 1 112 ? 5.200 -28.335 -11.069 1.00 47.62 112 SER A O 1
ATOM 856 N N . HIS A 1 113 ? 5.055 -26.916 -9.326 1.00 48.28 113 HIS A N 1
ATOM 857 C CA . HIS A 1 113 ? 4.300 -25.847 -10.013 1.00 48.28 113 HIS A CA 1
ATOM 858 C C . HIS A 1 113 ? 4.779 -24.413 -9.688 1.00 48.28 113 HIS A C 1
ATOM 860 O O . HIS A 1 113 ? 4.126 -23.450 -10.075 1.00 48.28 113 HIS A O 1
ATOM 866 N N . HIS A 1 114 ? 5.898 -24.258 -8.973 1.00 59.06 114 HIS A N 1
ATOM 867 C CA . HIS A 1 114 ? 6.475 -22.986 -8.510 1.00 59.06 114 HIS A CA 1
AT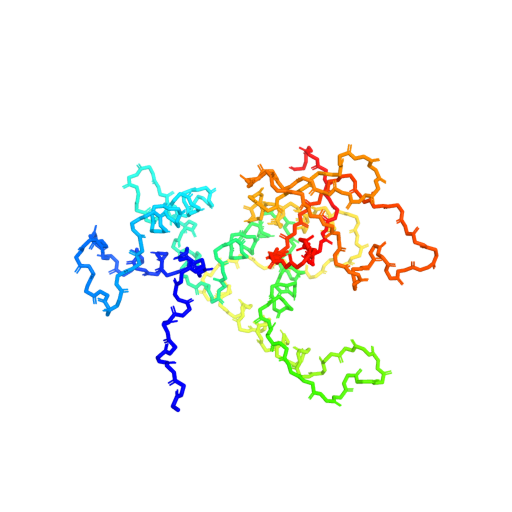OM 868 C C . HIS A 1 114 ? 5.579 -22.114 -7.591 1.00 59.06 114 HIS A C 1
ATOM 870 O O . HIS A 1 114 ? 5.860 -20.930 -7.442 1.00 59.06 114 HIS A O 1
ATOM 876 N N . PHE A 1 115 ? 4.549 -22.667 -6.925 1.00 59.09 115 PHE A N 1
ATOM 877 C CA . PHE A 1 115 ? 3.662 -21.923 -5.997 1.00 59.09 115 PHE A CA 1
ATOM 878 C C . PHE A 1 115 ? 3.540 -22.564 -4.612 1.00 59.09 115 PHE A C 1
ATOM 880 O O . PHE A 1 115 ? 3.268 -23.760 -4.530 1.00 59.09 115 PHE A O 1
ATOM 887 N N . SER A 1 116 ? 3.664 -21.798 -3.520 1.00 65.75 116 SER A N 1
ATOM 888 C CA . SER A 1 116 ? 3.539 -22.350 -2.162 1.00 65.75 116 SER A CA 1
ATOM 889 C C . SER A 1 116 ? 2.113 -22.648 -1.727 1.00 65.75 116 SER A C 1
ATOM 891 O O . SER A 1 116 ? 1.285 -21.764 -1.591 1.00 65.75 116 SER A O 1
ATOM 893 N N . GLN A 1 117 ? 1.806 -23.930 -1.492 1.00 64.31 117 GLN A N 1
ATOM 894 C CA . GLN A 1 117 ? 0.506 -24.335 -0.952 1.00 64.31 117 GLN A CA 1
ATOM 895 C C . GLN A 1 117 ? 0.324 -23.864 0.491 1.00 64.31 117 GLN A C 1
ATOM 897 O O . GLN A 1 117 ? -0.797 -23.535 0.872 1.00 64.31 117 GLN A O 1
ATOM 902 N N . ALA A 1 118 ? 1.397 -23.852 1.287 1.00 65.19 118 ALA A N 1
ATOM 903 C CA . ALA A 1 118 ? 1.366 -23.283 2.629 1.00 65.19 118 ALA A CA 1
ATOM 904 C C . ALA A 1 118 ? 1.033 -21.789 2.546 1.00 65.19 118 ALA A C 1
ATOM 906 O O . ALA A 1 118 ? 0.071 -21.361 3.179 1.00 65.19 118 ALA A O 1
ATOM 907 N N . ALA A 1 119 ? 1.712 -21.073 1.647 1.00 70.50 119 ALA A N 1
ATOM 908 C CA . ALA A 1 119 ? 1.452 -19.667 1.371 1.00 70.50 119 ALA A CA 1
ATOM 909 C C . ALA A 1 119 ? 0.016 -19.402 0.924 1.00 70.50 119 ALA A C 1
ATOM 911 O O . ALA A 1 119 ? -0.692 -18.585 1.495 1.00 70.50 119 ALA A O 1
ATOM 912 N N . LEU A 1 120 ? -0.470 -20.157 -0.063 1.00 74.88 120 LEU A N 1
ATOM 913 C CA . LEU A 1 120 ? -1.828 -20.010 -0.587 1.00 74.88 120 LEU A CA 1
ATOM 914 C C . LEU A 1 120 ? -2.897 -20.337 0.462 1.00 74.88 120 LEU A C 1
ATOM 916 O O . LEU A 1 120 ? -3.958 -19.715 0.475 1.00 74.88 120 LEU A O 1
ATOM 920 N N . ARG A 1 121 ? -2.644 -21.310 1.346 1.00 77.38 121 ARG A N 1
ATOM 921 C CA . ARG A 1 121 ? -3.538 -21.598 2.475 1.00 77.38 121 ARG A CA 1
ATOM 922 C C . ARG A 1 121 ? -3.532 -20.459 3.479 1.00 77.38 121 ARG A C 1
ATOM 924 O O . ARG A 1 121 ? -4.613 -20.066 3.908 1.00 77.38 121 ARG A O 1
ATOM 931 N N . LEU A 1 122 ? -2.358 -19.934 3.823 1.00 81.75 122 LEU A N 1
ATOM 932 C CA . LEU A 1 122 ? -2.262 -18.806 4.737 1.00 81.75 122 LEU A CA 1
ATOM 933 C C . LEU A 1 122 ? -2.938 -17.570 4.144 1.00 81.75 122 LEU A C 1
ATOM 935 O O . LEU A 1 122 ? -3.773 -16.976 4.810 1.00 81.75 122 LEU A O 1
ATOM 939 N N . ALA A 1 123 ? -2.695 -17.255 2.874 1.00 84.38 123 ALA A N 1
ATOM 940 C CA . ALA A 1 123 ? -3.394 -16.191 2.165 1.00 84.38 123 ALA A CA 1
ATOM 941 C C . ALA A 1 123 ? -4.920 -16.401 2.179 1.00 84.38 123 ALA A C 1
ATOM 943 O O . ALA A 1 123 ? -5.680 -15.456 2.359 1.00 84.38 123 ALA A O 1
ATOM 944 N N . GLY A 1 124 ? -5.398 -17.644 2.056 1.00 84.44 124 GLY A N 1
ATOM 945 C CA . GLY A 1 124 ? -6.816 -17.965 2.232 1.00 84.44 124 GLY A CA 1
ATOM 946 C C . GLY A 1 124 ? -7.354 -17.611 3.626 1.00 84.44 124 GLY A C 1
ATOM 947 O O . GLY A 1 124 ? -8.448 -17.056 3.726 1.00 84.44 124 GLY A O 1
ATOM 948 N N . VAL A 1 125 ? -6.582 -17.900 4.679 1.00 89.69 125 VAL A N 1
ATOM 949 C CA . VAL A 1 125 ? -6.911 -17.562 6.076 1.00 89.69 125 VAL A CA 1
ATOM 950 C C . VAL A 1 125 ? -6.870 -16.051 6.297 1.00 89.69 125 VAL A C 1
ATOM 952 O O . VAL A 1 125 ? -7.874 -15.482 6.712 1.00 89.69 125 VAL A O 1
ATOM 955 N N . ILE A 1 126 ? -5.773 -15.386 5.929 1.00 88.94 126 ILE A N 1
ATOM 956 C CA . ILE A 1 126 ? -5.602 -13.936 6.090 1.00 88.94 126 ILE A CA 1
ATOM 957 C C . ILE A 1 126 ? -6.701 -13.181 5.341 1.00 88.94 126 ILE A C 1
ATOM 959 O O . ILE A 1 126 ? -7.295 -12.251 5.877 1.00 88.94 126 ILE A O 1
ATOM 963 N N . ARG A 1 127 ? -7.039 -13.602 4.117 1.00 93.62 127 ARG A N 1
ATOM 964 C CA . ARG A 1 127 ? -8.143 -13.004 3.358 1.00 93.62 127 ARG A CA 1
ATOM 965 C C . ARG A 1 127 ? -9.470 -13.102 4.114 1.00 93.62 127 ARG A C 1
ATOM 967 O O . ARG A 1 127 ? -10.249 -12.153 4.072 1.00 93.62 127 ARG A O 1
ATOM 974 N N . ALA A 1 128 ? -9.753 -14.243 4.743 1.00 92.38 128 ALA A N 1
ATOM 975 C CA . ALA A 1 128 ? -10.978 -14.429 5.515 1.00 92.38 128 ALA A CA 1
ATOM 976 C C . ALA A 1 128 ? -10.991 -13.535 6.764 1.00 92.38 128 ALA A C 1
ATOM 978 O O . ALA A 1 128 ? -11.980 -12.848 6.998 1.00 92.38 128 ALA A O 1
ATOM 979 N N . GLU A 1 129 ? -9.877 -13.468 7.496 1.00 94.56 129 GLU A N 1
ATOM 980 C CA . GLU A 1 129 ? -9.734 -12.607 8.676 1.00 94.56 129 GLU A CA 1
ATOM 981 C C . GLU A 1 129 ? -9.888 -11.120 8.330 1.00 94.56 129 GLU A C 1
ATOM 983 O O . GLU A 1 129 ? -10.629 -10.398 8.996 1.00 94.56 129 GLU A O 1
ATOM 988 N N . LEU A 1 130 ? -9.241 -10.657 7.254 1.00 93.94 130 LEU A N 1
ATOM 989 C CA . LEU A 1 130 ? -9.375 -9.279 6.779 1.00 93.94 130 LEU A CA 1
ATOM 990 C C . LEU A 1 130 ? -10.815 -8.964 6.361 1.00 93.94 130 LEU A C 1
ATOM 992 O O . LEU A 1 130 ? -11.316 -7.889 6.678 1.00 93.94 130 LEU A O 1
ATOM 996 N N . LEU A 1 131 ? -11.495 -9.895 5.684 1.00 94.38 131 LEU A N 1
ATOM 997 C CA . LEU A 1 131 ? -12.894 -9.729 5.290 1.00 94.38 131 LEU A CA 1
ATOM 998 C C . LEU A 1 131 ? -13.818 -9.605 6.509 1.00 94.38 131 LEU A C 1
ATOM 1000 O O . LEU A 1 131 ? -14.648 -8.698 6.554 1.00 94.38 131 LEU A O 1
ATOM 1004 N N . GLU A 1 132 ? -13.674 -10.496 7.490 1.00 95.44 132 GLU A N 1
ATOM 1005 C CA . GLU A 1 132 ? -14.446 -10.439 8.736 1.00 95.44 132 GLU A CA 1
ATOM 1006 C C . GLU A 1 132 ? -14.190 -9.131 9.484 1.00 95.44 132 GLU A C 1
ATOM 1008 O O . GLU A 1 132 ? -15.124 -8.503 9.987 1.00 95.44 132 GLU A O 1
ATOM 1013 N N . LEU A 1 133 ? -12.935 -8.681 9.522 1.00 94.19 133 LEU A N 1
ATOM 1014 C CA . LEU A 1 133 ? -12.583 -7.427 10.162 1.00 94.19 133 LEU A CA 1
ATOM 1015 C C . LEU A 1 133 ? -13.214 -6.237 9.444 1.00 94.19 133 LEU A C 1
ATOM 1017 O O . LEU A 1 133 ? -13.840 -5.433 10.126 1.00 94.19 133 LEU A O 1
ATOM 1021 N N . MET A 1 134 ? -13.121 -6.151 8.110 1.00 94.38 134 MET A N 1
ATOM 1022 C CA . MET A 1 134 ? -13.770 -5.096 7.315 1.00 94.38 134 MET A CA 1
ATOM 1023 C C . MET A 1 134 ? -15.274 -5.026 7.584 1.00 94.38 134 MET A C 1
ATOM 1025 O O . MET A 1 134 ? -15.804 -3.940 7.796 1.00 94.38 134 MET A O 1
ATOM 1029 N N . GLN A 1 135 ? -15.948 -6.178 7.642 1.00 94.38 135 GLN A N 1
ATOM 1030 C CA . GLN A 1 135 ? -17.372 -6.251 7.980 1.00 94.38 135 GLN A CA 1
ATOM 1031 C C . GLN A 1 135 ? -17.648 -5.767 9.407 1.00 94.38 135 GLN A C 1
ATOM 1033 O O . GLN A 1 135 ? -18.606 -5.034 9.635 1.00 94.38 135 GLN A O 1
ATOM 1038 N N . ARG A 1 136 ? -16.801 -6.152 10.369 1.00 95.69 136 ARG A N 1
ATOM 1039 C CA . ARG A 1 136 ? -16.918 -5.753 11.778 1.00 95.69 136 ARG A CA 1
ATOM 1040 C C . ARG A 1 136 ? -16.747 -4.248 11.980 1.00 95.69 136 ARG A C 1
ATOM 1042 O O . ARG A 1 136 ? -17.401 -3.696 12.857 1.00 95.69 136 ARG A O 1
ATOM 1049 N N . ILE A 1 137 ? -15.869 -3.609 11.208 1.00 94.19 137 ILE A N 1
ATOM 1050 C CA . ILE A 1 137 ? -15.656 -2.153 11.237 1.00 94.19 137 ILE A CA 1
ATOM 1051 C C . ILE A 1 137 ? -16.519 -1.400 10.210 1.00 94.19 137 ILE A C 1
ATOM 1053 O O . ILE A 1 137 ? -16.273 -0.227 9.955 1.00 94.19 137 ILE A O 1
ATOM 1057 N N . GLU A 1 138 ? -17.518 -2.073 9.630 1.00 94.31 138 GLU A N 1
ATOM 1058 C CA . GLU A 1 138 ? -18.537 -1.493 8.744 1.00 94.31 138 GLU A CA 1
ATOM 1059 C C . GLU A 1 138 ? -17.996 -0.859 7.446 1.00 94.31 138 GLU A C 1
ATOM 1061 O O . GLU A 1 138 ? -18.637 0.008 6.851 1.00 94.31 138 GLU A O 1
ATOM 1066 N N . LEU A 1 139 ? -16.845 -1.327 6.948 1.00 92.88 139 LEU A N 1
ATOM 1067 C CA . LEU A 1 139 ? -16.364 -0.941 5.619 1.00 92.88 139 LEU A CA 1
ATOM 1068 C C . LEU A 1 139 ? -17.153 -1.673 4.518 1.00 92.88 139 LEU A C 1
ATOM 1070 O O . LEU A 1 139 ? -17.412 -2.877 4.638 1.00 92.88 139 LEU A O 1
ATOM 1074 N N . PRO A 1 140 ? -17.520 -0.989 3.416 1.00 92.94 140 PRO A N 1
ATOM 1075 C CA . PRO A 1 140 ? -18.236 -1.618 2.314 1.00 92.94 140 PRO A CA 1
ATOM 1076 C C . PRO A 1 140 ? -17.339 -2.638 1.604 1.00 92.94 140 PRO A C 1
ATOM 1078 O O . PRO A 1 140 ? -16.147 -2.416 1.409 1.00 92.94 140 PRO A O 1
ATOM 1081 N N . VAL A 1 141 ? -17.923 -3.762 1.183 1.00 93.00 141 VAL A N 1
ATOM 1082 C CA . VAL A 1 141 ? -17.210 -4.830 0.469 1.00 93.00 141 VAL A CA 1
ATOM 1083 C C . VAL A 1 141 ? -17.870 -5.057 -0.885 1.00 93.00 141 VAL A C 1
ATOM 1085 O O . VAL A 1 141 ? -19.020 -5.495 -0.954 1.00 93.00 141 VAL A O 1
ATOM 1088 N N . SER A 1 142 ? -17.141 -4.776 -1.966 1.00 92.31 142 SER A N 1
ATOM 1089 C CA . SER A 1 142 ? -17.616 -5.017 -3.329 1.00 92.31 142 SER A CA 1
ATOM 1090 C C . SER A 1 142 ? -17.564 -6.511 -3.699 1.00 92.31 142 SER A C 1
ATOM 1092 O O . SER A 1 142 ? -16.697 -7.251 -3.214 1.00 92.31 142 SER A O 1
ATOM 1094 N N . PRO A 1 143 ? -18.483 -6.996 -4.559 1.00 88.25 143 PRO A N 1
ATOM 1095 C CA . PRO A 1 143 ? -18.383 -8.339 -5.117 1.00 88.25 143 PRO A CA 1
ATOM 1096 C C . PRO A 1 143 ? -17.168 -8.450 -6.058 1.00 88.25 143 PRO A C 1
ATOM 1098 O O . PRO A 1 143 ? -16.747 -7.451 -6.637 1.00 88.25 143 PRO A O 1
ATOM 1101 N N . PRO A 1 144 ? -16.621 -9.660 -6.266 1.00 88.25 144 PRO A N 1
ATOM 1102 C CA . PRO A 1 144 ? -15.491 -9.861 -7.168 1.00 88.25 144 PRO A CA 1
ATOM 1103 C C . PRO A 1 144 ? -15.847 -9.516 -8.623 1.00 88.25 144 PRO A C 1
ATOM 1105 O O . PRO A 1 144 ? -16.839 -10.007 -9.161 1.00 88.25 144 PRO A O 1
ATOM 1108 N N . ALA A 1 145 ? -14.985 -8.742 -9.278 1.00 88.50 145 ALA A N 1
ATOM 1109 C CA . ALA A 1 145 ? -15.093 -8.266 -10.656 1.00 88.50 145 ALA A CA 1
ATOM 1110 C C . ALA A 1 145 ? -13.793 -8.504 -11.460 1.00 88.50 145 ALA A C 1
ATOM 1112 O O . ALA A 1 145 ? -13.431 -7.724 -12.346 1.00 88.50 145 ALA A O 1
ATOM 1113 N N . PHE A 1 146 ? -13.090 -9.604 -11.167 1.00 82.94 146 PHE A N 1
ATOM 1114 C CA . PHE A 1 146 ? -11.812 -9.952 -11.790 1.00 82.94 146 PHE A CA 1
ATOM 1115 C C . PHE A 1 146 ? -11.862 -9.951 -13.327 1.00 82.94 146 PHE A C 1
ATOM 1117 O O . PHE A 1 146 ? -12.755 -10.527 -13.950 1.00 82.94 146 PHE A O 1
ATOM 1124 N N . GLY A 1 147 ? -10.814 -9.400 -13.943 1.00 76.69 147 GLY A N 1
ATOM 1125 C CA . GLY A 1 147 ? -10.532 -9.568 -15.370 1.00 76.69 147 GLY A CA 1
ATOM 1126 C C . GLY A 1 147 ? -11.093 -8.487 -16.296 1.00 76.69 147 GLY A C 1
ATOM 1127 O O . GLY A 1 147 ? -10.775 -8.517 -17.486 1.00 76.69 147 GLY A O 1
ATOM 1128 N N . CYS A 1 148 ? -11.859 -7.509 -15.797 1.00 85.44 148 CYS A N 1
ATOM 1129 C CA . CYS A 1 148 ? -12.233 -6.338 -16.597 1.00 85.44 148 CYS A CA 1
ATOM 1130 C C . CYS A 1 148 ? -11.176 -5.215 -16.508 1.00 85.44 148 CYS A C 1
ATOM 1132 O O . CYS A 1 148 ? -10.416 -5.112 -15.541 1.00 85.44 148 CYS A O 1
ATOM 1134 N N . GLN A 1 149 ? -11.095 -4.377 -17.549 1.00 84.81 149 GLN A N 1
ATOM 1135 C CA . GLN A 1 149 ? -10.123 -3.272 -17.610 1.00 84.81 149 GLN A CA 1
ATOM 1136 C C . GLN A 1 149 ? -10.381 -2.214 -16.530 1.00 84.81 149 GLN A C 1
ATOM 1138 O O . GLN A 1 149 ? -9.431 -1.696 -15.938 1.00 84.81 149 GLN A O 1
ATOM 1143 N N . ASP A 1 150 ? -11.651 -1.946 -16.228 1.00 87.38 150 ASP A N 1
ATOM 1144 C CA . ASP A 1 150 ? -12.044 -0.995 -15.187 1.00 87.38 150 ASP A CA 1
ATOM 1145 C C . ASP A 1 150 ? -11.596 -1.483 -13.805 1.00 87.38 150 ASP A C 1
ATOM 1147 O O . ASP A 1 150 ? -10.972 -0.734 -13.062 1.00 87.38 150 ASP A O 1
ATOM 1151 N N . ASN A 1 151 ? -11.778 -2.772 -13.503 1.00 89.81 151 ASN A N 1
ATOM 1152 C CA . ASN A 1 151 ? -11.314 -3.383 -12.256 1.00 89.81 151 ASN A CA 1
ATOM 1153 C C . ASN A 1 151 ? -9.787 -3.325 -12.119 1.00 89.81 151 ASN A C 1
ATOM 1155 O O . ASN A 1 151 ? -9.282 -2.922 -11.078 1.00 89.81 151 ASN A O 1
ATOM 1159 N N . SER A 1 152 ? -9.039 -3.629 -13.185 1.00 89.94 152 SER A N 1
ATOM 1160 C CA . SER A 1 152 ? -7.574 -3.472 -13.197 1.00 89.94 152 SER A CA 1
ATOM 1161 C C . SER A 1 152 ? -7.144 -2.028 -12.906 1.00 89.94 152 SER A C 1
ATOM 1163 O O . SER A 1 152 ? -6.193 -1.792 -12.161 1.00 89.94 152 SER A O 1
ATOM 1165 N N . THR A 1 153 ? -7.863 -1.049 -13.459 1.00 91.75 153 THR A N 1
ATOM 1166 C CA . THR A 1 153 ? -7.611 0.378 -13.210 1.00 91.75 153 THR A CA 1
ATOM 1167 C C . THR A 1 153 ? -7.938 0.763 -11.768 1.00 91.75 153 THR A C 1
ATOM 1169 O O . THR A 1 153 ? -7.150 1.452 -11.125 1.00 91.75 153 THR A O 1
ATOM 1172 N N . ASN A 1 154 ? -9.051 0.270 -11.234 1.00 94.12 154 ASN A N 1
ATOM 1173 C CA . ASN A 1 154 ? -9.483 0.514 -9.861 1.00 94.12 154 ASN A CA 1
ATOM 1174 C C . ASN A 1 154 ? -8.505 -0.076 -8.838 1.00 94.12 154 ASN A C 1
ATOM 1176 O O . ASN A 1 154 ? -8.096 0.624 -7.915 1.00 94.12 154 ASN A O 1
ATOM 1180 N N . ILE A 1 155 ? -8.024 -1.303 -9.066 1.00 93.50 155 ILE A N 1
ATOM 1181 C CA . ILE A 1 155 ? -6.973 -1.922 -8.245 1.00 93.50 155 ILE A CA 1
ATOM 1182 C C . ILE A 1 155 ? -5.713 -1.055 -8.250 1.00 93.50 155 ILE A C 1
ATOM 1184 O O . ILE A 1 155 ? -5.122 -0.822 -7.199 1.00 93.50 155 ILE A O 1
ATOM 1188 N N . LYS A 1 156 ? -5.292 -0.547 -9.416 1.00 94.12 156 LYS A N 1
ATOM 1189 C CA . LYS A 1 156 ? -4.115 0.330 -9.503 1.00 94.12 156 LYS A CA 1
ATOM 1190 C C . LYS A 1 156 ? -4.314 1.634 -8.744 1.00 94.12 156 LYS A C 1
ATOM 1192 O O . LYS A 1 156 ? -3.396 2.034 -8.043 1.00 94.12 156 LYS A O 1
ATOM 1197 N N . ARG A 1 157 ? -5.486 2.266 -8.842 1.00 94.69 157 ARG A N 1
ATOM 1198 C CA . ARG A 1 157 ? -5.811 3.484 -8.081 1.00 94.69 157 ARG A CA 1
ATOM 1199 C C . ARG A 1 157 ? -5.762 3.240 -6.576 1.00 94.69 157 ARG A C 1
ATOM 1201 O O . ARG A 1 157 ? -5.108 3.996 -5.864 1.00 94.69 157 ARG A O 1
ATOM 1208 N N . ALA A 1 158 ? -6.357 2.140 -6.115 1.00 95.69 158 ALA A N 1
ATOM 1209 C CA . ALA A 1 158 ? -6.304 1.739 -4.713 1.00 95.69 158 ALA A CA 1
ATOM 1210 C C . ALA A 1 158 ? -4.863 1.458 -4.251 1.00 95.69 158 ALA A C 1
ATOM 1212 O O . ALA A 1 158 ? -4.450 1.885 -3.181 1.00 95.69 158 ALA A O 1
ATOM 1213 N N . LEU A 1 159 ? -4.050 0.779 -5.064 1.00 95.56 159 LEU A N 1
ATOM 1214 C CA . LEU A 1 159 ? -2.642 0.559 -4.732 1.00 95.56 159 LEU A CA 1
ATOM 1215 C C . LEU A 1 159 ? -1.850 1.874 -4.705 1.00 95.56 159 LEU A C 1
ATOM 1217 O O . LEU A 1 159 ? -1.059 2.077 -3.790 1.00 95.56 159 LEU A O 1
ATOM 1221 N N . ILE A 1 160 ? -2.069 2.782 -5.659 1.00 95.25 160 ILE A N 1
ATOM 1222 C CA . ILE A 1 160 ? -1.393 4.086 -5.705 1.00 95.25 160 ILE A CA 1
ATOM 1223 C C . ILE A 1 160 ? -1.703 4.899 -4.446 1.00 95.25 160 ILE A C 1
ATOM 1225 O O . ILE A 1 160 ? -0.779 5.462 -3.870 1.00 95.25 160 ILE A O 1
ATOM 1229 N N . SER A 1 161 ? -2.945 4.909 -3.950 1.00 95.12 161 SER A N 1
ATOM 1230 C CA . SER A 1 161 ? -3.289 5.694 -2.754 1.00 95.12 161 SER A CA 1
ATOM 1231 C C . SER A 1 161 ? -2.517 5.275 -1.498 1.00 95.12 161 SER A C 1
ATOM 1233 O O . SER A 1 161 ? -2.349 6.085 -0.593 1.00 95.12 161 SER A O 1
ATOM 1235 N N . GLY A 1 162 ?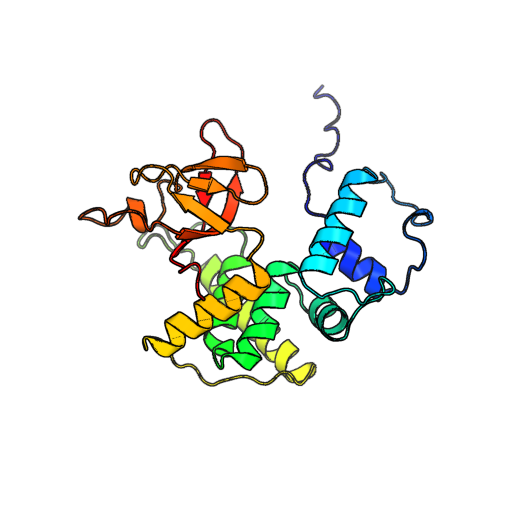 -2.074 4.016 -1.422 1.00 93.38 162 GLY A N 1
ATOM 1236 C CA . GLY A 1 162 ? -1.247 3.511 -0.327 1.00 93.38 162 GLY A CA 1
ATOM 1237 C C . GLY A 1 162 ? 0.254 3.530 -0.616 1.00 93.38 162 GLY A C 1
ATOM 1238 O O . GLY A 1 162 ? 1.056 3.782 0.274 1.00 93.38 162 GLY A O 1
ATOM 1239 N N . PHE A 1 163 ? 0.651 3.280 -1.863 1.00 94.62 163 PHE A N 1
ATOM 1240 C CA . PHE A 1 163 ? 2.042 3.046 -2.261 1.00 94.62 163 PHE A CA 1
ATOM 1241 C C . PHE A 1 163 ? 2.639 4.171 -3.122 1.00 94.62 163 PHE A C 1
ATOM 1243 O O . PHE A 1 163 ? 3.658 3.961 -3.775 1.00 94.62 163 PHE A O 1
ATOM 1250 N N . PHE A 1 164 ? 2.057 5.372 -3.143 1.00 93.25 164 PHE A N 1
ATOM 1251 C CA . PHE A 1 164 ? 2.557 6.488 -3.964 1.00 93.25 164 PHE A CA 1
ATOM 1252 C C . PHE A 1 164 ? 3.992 6.923 -3.617 1.00 93.25 164 PHE A C 1
ATOM 1254 O O . PHE A 1 164 ? 4.716 7.392 -4.493 1.00 93.25 164 PHE A O 1
ATOM 1261 N N . LEU A 1 165 ? 4.442 6.712 -2.375 1.00 91.62 165 LEU A N 1
ATOM 1262 C CA . LEU A 1 165 ? 5.840 6.919 -1.969 1.00 91.62 165 LEU A CA 1
ATOM 1263 C C . LEU A 1 165 ? 6.789 5.820 -2.483 1.00 91.62 165 LEU A C 1
ATOM 1265 O O . LEU A 1 165 ? 8.006 5.935 -2.351 1.00 91.62 165 LEU A O 1
ATOM 1269 N N . LYS A 1 166 ? 6.259 4.753 -3.086 1.00 93.44 166 LYS A N 1
ATOM 1270 C CA . LYS A 1 166 ? 7.008 3.643 -3.688 1.00 93.44 166 LYS A CA 1
ATOM 1271 C C . LYS A 1 166 ? 6.789 3.592 -5.201 1.00 93.44 166 LYS A C 1
ATOM 1273 O O . LYS A 1 166 ? 6.402 2.570 -5.769 1.00 93.44 166 LYS A O 1
ATOM 1278 N N . VAL A 1 167 ? 7.052 4.722 -5.858 1.00 95.31 167 VAL A N 1
ATOM 1279 C CA . VAL A 1 167 ? 7.002 4.877 -7.319 1.00 95.31 167 VAL A CA 1
ATOM 1280 C C . VAL A 1 167 ? 8.414 4.951 -7.896 1.00 95.31 167 VAL A C 1
ATOM 1282 O O . VAL A 1 167 ? 9.304 5.597 -7.333 1.00 95.31 167 VAL A O 1
ATOM 1285 N N . ALA A 1 168 ? 8.611 4.314 -9.049 1.00 95.31 168 ALA A N 1
ATOM 1286 C CA . ALA A 1 168 ? 9.847 4.399 -9.809 1.00 95.31 168 ALA A CA 1
ATOM 1287 C C . ALA A 1 168 ? 9.597 4.627 -11.309 1.00 95.31 168 ALA A C 1
ATOM 1289 O O . ALA A 1 168 ? 8.591 4.177 -11.869 1.00 95.31 168 ALA A O 1
ATOM 1290 N N . HIS A 1 169 ? 10.531 5.325 -11.956 1.00 95.25 169 HIS A N 1
ATOM 1291 C CA . HIS A 1 169 ? 10.475 5.671 -13.377 1.00 95.25 169 HIS A CA 1
ATOM 1292 C C . HIS A 1 169 ? 11.695 5.127 -14.121 1.00 95.25 169 HIS A C 1
ATOM 1294 O O . HIS A 1 169 ? 12.822 5.329 -13.675 1.00 95.25 169 HIS A O 1
ATOM 1300 N N . ASP A 1 170 ? 11.470 4.445 -15.243 1.00 94.25 170 ASP A N 1
ATOM 1301 C CA . ASP A 1 170 ? 12.544 3.985 -16.125 1.00 94.25 170 ASP A CA 1
ATOM 1302 C C . ASP A 1 170 ? 13.178 5.177 -16.852 1.00 94.25 170 ASP A C 1
ATOM 1304 O O . ASP A 1 170 ? 12.502 5.898 -17.588 1.00 94.25 170 ASP A O 1
ATOM 1308 N N . VAL A 1 171 ? 14.475 5.388 -16.633 1.00 92.38 171 VAL A N 1
ATOM 1309 C CA . VAL A 1 171 ? 15.199 6.566 -17.131 1.00 92.38 171 VAL A CA 1
ATOM 1310 C C . VAL A 1 171 ? 15.722 6.417 -18.558 1.00 92.38 171 VAL A C 1
ATOM 1312 O O . VAL A 1 171 ? 16.010 7.424 -19.204 1.00 92.38 171 VAL A O 1
ATOM 1315 N N . ASP A 1 172 ? 15.872 5.187 -19.051 1.00 89.94 172 ASP A N 1
ATOM 1316 C CA . ASP A 1 172 ? 16.538 4.905 -20.328 1.00 89.94 172 ASP A CA 1
ATOM 1317 C C . ASP A 1 172 ? 15.832 3.844 -21.186 1.00 89.94 172 ASP A C 1
ATOM 1319 O O . ASP A 1 172 ? 16.298 3.525 -22.283 1.00 89.94 172 ASP A O 1
ATOM 1323 N N . GLY A 1 173 ? 14.701 3.308 -20.722 1.00 86.81 173 GLY A N 1
ATOM 1324 C CA . GLY A 1 173 ? 13.939 2.279 -21.433 1.00 86.81 173 GLY A CA 1
ATOM 1325 C C . GLY A 1 173 ? 14.562 0.884 -21.338 1.00 86.81 173 GLY A C 1
ATOM 1326 O O . GLY A 1 173 ? 14.094 -0.042 -22.006 1.00 86.81 173 GLY A O 1
ATOM 1327 N N . SER A 1 174 ? 15.628 0.730 -20.547 1.00 87.31 174 SER A N 1
ATOM 1328 C CA . SER A 1 174 ? 16.349 -0.529 -20.343 1.00 87.31 174 SER A CA 1
ATOM 1329 C C . SER A 1 174 ? 16.003 -1.183 -19.002 1.00 87.31 174 SER A C 1
ATOM 1331 O O . SER A 1 174 ? 16.614 -2.188 -18.640 1.00 87.31 174 SER A O 1
ATOM 1333 N N . GLY A 1 175 ? 15.017 -0.649 -18.270 1.00 88.44 175 GLY A N 1
ATOM 1334 C CA . GLY A 1 175 ? 14.629 -1.139 -16.949 1.00 88.44 175 GLY A CA 1
ATOM 1335 C C . GLY A 1 175 ? 15.528 -0.638 -15.815 1.00 88.44 175 GLY A C 1
ATOM 1336 O O . GLY A 1 175 ? 15.612 -1.296 -14.775 1.00 88.44 175 GLY A O 1
ATOM 1337 N N . ASN A 1 176 ? 16.192 0.509 -16.004 1.00 92.56 176 ASN A N 1
ATOM 1338 C CA . ASN A 1 176 ? 16.936 1.206 -14.957 1.00 92.56 176 ASN A CA 1
ATOM 1339 C C . ASN A 1 176 ? 16.004 2.217 -14.277 1.00 92.56 176 ASN A C 1
ATOM 1341 O O . ASN A 1 176 ? 15.825 3.349 -14.729 1.00 92.56 176 ASN A O 1
ATOM 1345 N N . TYR A 1 177 ? 15.378 1.787 -13.185 1.00 94.69 177 TYR A N 1
ATOM 1346 C CA . TYR A 1 177 ? 14.333 2.541 -12.506 1.00 94.69 177 TYR A CA 1
ATOM 1347 C C . TYR A 1 177 ? 14.905 3.490 -11.456 1.00 94.69 177 TYR A C 1
ATOM 1349 O O . TYR A 1 177 ? 15.527 3.054 -10.488 1.00 94.69 177 TYR A O 1
ATOM 1357 N N . LEU A 1 178 ? 14.637 4.787 -11.599 1.00 94.50 178 LEU A N 1
ATOM 1358 C CA . LEU A 1 178 ? 14.876 5.791 -10.567 1.00 94.50 178 LEU A CA 1
ATOM 1359 C C . LEU A 1 178 ? 13.725 5.777 -9.554 1.00 94.50 178 LEU A C 1
ATOM 1361 O O . LEU A 1 178 ? 12.589 6.106 -9.899 1.00 94.50 178 LEU A O 1
ATOM 1365 N N . LEU A 1 179 ? 14.023 5.432 -8.302 1.00 93.75 179 LEU A N 1
ATOM 1366 C CA . LEU A 1 179 ? 13.096 5.522 -7.173 1.00 93.75 179 LEU A CA 1
ATOM 1367 C C . LEU A 1 179 ? 12.899 6.997 -6.818 1.00 93.75 179 LEU A C 1
ATOM 1369 O O . LEU A 1 179 ? 13.861 7.674 -6.448 1.00 93.75 179 LEU A O 1
ATOM 1373 N N . LEU A 1 180 ? 11.669 7.504 -6.906 1.00 91.44 180 LEU A N 1
ATOM 1374 C CA . LEU A 1 180 ? 11.419 8.947 -6.794 1.00 91.44 180 LEU A CA 1
ATOM 1375 C C . LEU A 1 180 ? 11.723 9.508 -5.400 1.00 91.44 180 LEU A C 1
ATOM 1377 O O . LEU A 1 180 ? 12.250 10.613 -5.287 1.00 91.44 180 LEU A O 1
ATOM 1381 N N . THR A 1 181 ? 11.437 8.731 -4.358 1.00 85.88 181 THR A N 1
ATOM 1382 C CA . THR A 1 181 ? 11.541 9.164 -2.957 1.00 85.88 181 THR A CA 1
ATOM 1383 C C . THR A 1 181 ? 12.991 9.251 -2.488 1.00 85.88 181 THR A C 1
ATOM 1385 O O . THR A 1 181 ? 13.402 10.253 -1.913 1.00 85.88 181 THR A O 1
ATOM 1388 N N . HIS A 1 182 ? 13.806 8.237 -2.795 1.00 80.06 182 HIS A N 1
ATOM 1389 C CA . HIS A 1 182 ? 15.194 8.150 -2.314 1.00 80.06 182 HIS A CA 1
ATOM 1390 C C . HIS A 1 182 ? 16.248 8.463 -3.383 1.00 80.06 182 HIS A C 1
ATOM 1392 O O . HIS A 1 182 ? 17.437 8.495 -3.084 1.00 80.06 182 HIS A O 1
ATOM 1398 N N . ARG A 1 183 ? 15.834 8.690 -4.638 1.00 83.62 183 ARG A N 1
ATOM 1399 C CA . ARG A 1 183 ? 16.712 8.981 -5.789 1.00 83.62 183 ARG A CA 1
ATOM 1400 C C . ARG A 1 183 ? 17.790 7.924 -6.047 1.00 83.62 183 ARG A C 1
ATOM 1402 O O . ARG A 1 183 ? 18.837 8.219 -6.620 1.00 83.62 183 ARG A O 1
ATOM 1409 N N . HIS A 1 184 ? 17.531 6.686 -5.643 1.00 88.06 184 HIS A N 1
ATOM 1410 C CA . HIS A 1 184 ? 18.366 5.539 -5.978 1.00 88.06 184 HIS A CA 1
ATOM 1411 C C . HIS A 1 184 ? 17.917 4.924 -7.300 1.00 88.06 184 HIS A C 1
ATOM 1413 O O . HIS A 1 184 ? 16.734 4.952 -7.630 1.00 88.06 184 HIS A O 1
ATOM 1419 N N . VAL A 1 185 ? 18.860 4.340 -8.037 1.00 91.94 185 VAL A N 1
ATOM 1420 C CA . VAL A 1 185 ? 18.545 3.515 -9.205 1.00 91.94 185 VAL A CA 1
ATOM 1421 C C . VAL A 1 185 ? 18.478 2.054 -8.773 1.00 91.94 185 VAL A C 1
ATOM 1423 O O . VAL A 1 185 ? 19.325 1.587 -8.004 1.00 91.94 185 VAL A O 1
ATOM 1426 N N . ALA A 1 186 ? 17.464 1.349 -9.261 1.00 93.12 186 ALA A N 1
ATOM 1427 C CA . ALA A 1 186 ? 17.261 -0.075 -9.056 1.00 93.12 186 ALA A CA 1
ATOM 1428 C C . ALA A 1 186 ? 16.789 -0.749 -10.346 1.00 93.12 186 ALA A C 1
ATOM 1430 O O . ALA A 1 186 ? 16.269 -0.104 -11.256 1.00 93.12 186 ALA A O 1
ATOM 1431 N N . GLN A 1 187 ? 16.935 -2.066 -10.400 1.00 92.31 187 GLN A N 1
ATOM 1432 C CA . GLN A 1 187 ? 16.435 -2.888 -11.496 1.00 92.31 187 GLN A CA 1
ATOM 1433 C C . GLN A 1 187 ? 15.267 -3.761 -11.040 1.00 92.31 187 GLN A C 1
ATOM 1435 O O . GLN A 1 187 ? 15.049 -3.990 -9.846 1.00 92.31 187 GLN A O 1
ATOM 1440 N N . LEU A 1 188 ? 14.496 -4.272 -11.997 1.00 90.19 188 LEU A N 1
ATOM 1441 C CA . LEU A 1 188 ? 13.495 -5.292 -11.698 1.00 90.19 188 LEU A CA 1
ATOM 1442 C C . LEU A 1 188 ? 14.203 -6.558 -11.227 1.00 90.19 188 LEU A C 1
ATOM 1444 O O . LEU A 1 188 ? 15.155 -7.020 -11.854 1.00 90.19 188 LEU A O 1
ATOM 1448 N N . HIS A 1 189 ? 13.714 -7.149 -10.141 1.00 86.88 189 HIS A N 1
ATOM 1449 C CA . HIS A 1 189 ? 14.215 -8.449 -9.725 1.00 86.88 189 HIS A CA 1
ATOM 1450 C C . HIS A 1 189 ? 14.007 -9.497 -10.835 1.00 86.88 189 HIS A C 1
ATOM 1452 O O . HIS A 1 189 ? 12.963 -9.518 -11.489 1.00 86.88 189 HIS A O 1
ATOM 1458 N N . SER A 1 190 ? 14.968 -10.406 -11.016 1.00 83.88 190 SER A N 1
ATOM 1459 C CA . SER A 1 190 ? 14.988 -11.386 -12.117 1.00 83.88 190 SER A CA 1
ATOM 1460 C C . SER A 1 190 ? 13.769 -12.317 -12.158 1.00 83.88 190 SER A C 1
ATOM 1462 O O . SER A 1 190 ? 13.378 -12.776 -13.230 1.00 83.88 190 SER A O 1
ATOM 1464 N N . SER A 1 191 ? 13.125 -12.561 -11.011 1.00 80.69 191 SER A N 1
ATOM 1465 C CA . SER A 1 191 ? 11.880 -13.342 -10.926 1.00 80.69 191 SER A CA 1
ATOM 1466 C C . SER A 1 191 ? 10.626 -12.579 -11.370 1.00 80.69 191 SER A C 1
ATOM 1468 O O . SER A 1 191 ? 9.550 -13.167 -11.459 1.00 80.69 191 SER A O 1
ATOM 1470 N N . SER A 1 192 ? 10.733 -11.278 -11.646 1.00 84.19 192 SER A N 1
ATOM 1471 C CA . SER A 1 192 ? 9.614 -10.455 -12.096 1.00 84.19 192 SER A CA 1
ATOM 1472 C C . SER A 1 192 ? 8.983 -11.020 -13.367 1.00 84.19 192 SER A C 1
ATOM 1474 O O . SER A 1 192 ? 9.669 -11.525 -14.260 1.00 84.19 192 SER A O 1
ATOM 1476 N N . SER A 1 193 ? 7.661 -10.891 -13.494 1.00 82.94 193 SER A N 1
ATOM 1477 C CA . SER A 1 193 ? 6.942 -11.308 -14.707 1.00 82.94 193 SER A CA 1
ATOM 1478 C C . SER A 1 193 ? 7.354 -10.517 -15.956 1.00 82.94 193 SER A C 1
ATOM 1480 O O . SER A 1 193 ? 7.183 -11.006 -17.071 1.00 82.94 193 SER A O 1
ATOM 1482 N N . TYR A 1 194 ? 7.944 -9.332 -15.773 1.00 84.12 194 TYR A N 1
ATOM 1483 C CA . TYR A 1 194 ? 8.524 -8.538 -16.855 1.00 84.12 194 TYR A CA 1
ATOM 1484 C C . TYR A 1 194 ? 9.869 -9.086 -17.348 1.00 84.12 194 TYR A C 1
ATOM 1486 O O . TYR A 1 194 ? 10.276 -8.742 -18.445 1.00 84.12 194 TYR A O 1
ATOM 1494 N N . CYS A 1 195 ? 10.539 -9.946 -16.573 1.00 81.25 195 CYS A N 1
ATOM 1495 C CA . CYS A 1 195 ? 11.833 -10.541 -16.927 1.00 81.25 195 CYS A CA 1
ATOM 1496 C C . CYS A 1 195 ? 11.713 -12.026 -17.305 1.00 81.25 195 CYS A C 1
ATOM 1498 O O . CYS A 1 195 ? 12.454 -12.513 -18.152 1.00 81.25 195 CYS A O 1
ATOM 1500 N N . SER A 1 196 ? 10.782 -12.750 -16.675 1.00 77.44 196 SER A N 1
ATOM 1501 C CA . SER A 1 196 ? 10.641 -14.209 -16.798 1.00 77.44 196 SER A CA 1
ATOM 1502 C C . SER A 1 196 ? 9.701 -14.675 -17.919 1.00 77.44 196 SER A C 1
ATOM 1504 O O . SER A 1 196 ? 9.678 -15.862 -18.247 1.00 77.44 196 SER A O 1
ATOM 1506 N N . ARG A 1 197 ? 8.911 -13.776 -18.523 1.00 76.12 197 ARG A N 1
ATOM 1507 C CA . ARG A 1 197 ? 8.037 -14.114 -19.661 1.00 76.12 197 ARG A CA 1
ATOM 1508 C C . ARG A 1 197 ? 8.823 -14.164 -20.972 1.00 76.12 197 ARG A C 1
ATOM 1510 O O . ARG A 1 197 ? 9.719 -13.359 -21.198 1.00 76.12 197 ARG A O 1
ATOM 1517 N N . HIS A 1 198 ? 8.436 -15.077 -21.865 1.00 74.00 198 HIS A N 1
ATOM 1518 C CA . HIS A 1 198 ? 9.001 -15.188 -23.210 1.00 74.00 198 HIS A CA 1
ATOM 1519 C C . HIS A 1 198 ? 7.915 -15.018 -24.290 1.00 74.00 198 HIS A C 1
ATOM 1521 O O . HIS A 1 198 ? 6.931 -15.762 -24.263 1.00 74.00 198 HIS A O 1
ATOM 1527 N N . PRO A 1 199 ? 8.081 -14.081 -25.249 1.00 78.25 199 PRO A N 1
ATOM 1528 C CA . PRO A 1 199 ? 9.174 -13.103 -25.345 1.00 78.25 199 PRO A CA 1
ATOM 1529 C C . PRO A 1 199 ? 9.152 -12.102 -24.178 1.00 78.25 199 PRO A C 1
ATOM 1531 O O . PRO A 1 199 ? 8.090 -11.834 -23.616 1.00 78.25 199 PRO A O 1
ATOM 1534 N N . CYS A 1 200 ? 10.330 -11.587 -23.811 1.00 72.12 200 CYS A N 1
ATOM 1535 C CA . CYS A 1 200 ? 10.461 -10.620 -22.722 1.00 72.12 200 CYS A CA 1
ATOM 1536 C C . CYS A 1 200 ? 9.697 -9.342 -23.104 1.00 72.12 200 CYS A C 1
ATOM 1538 O O . CYS A 1 200 ? 10.016 -8.749 -24.141 1.00 72.12 200 CYS A O 1
ATOM 1540 N N . PRO A 1 201 ? 8.654 -8.949 -22.354 1.00 77.94 201 PRO A N 1
ATOM 1541 C CA . PRO A 1 201 ? 7.925 -7.725 -22.645 1.00 77.94 201 PRO A CA 1
ATOM 1542 C C . PRO A 1 201 ? 8.820 -6.507 -22.394 1.00 77.94 201 PRO A C 1
ATOM 1544 O O . PRO A 1 201 ? 9.703 -6.539 -21.539 1.00 77.94 201 PRO A O 1
ATOM 1547 N N . HIS A 1 202 ? 8.567 -5.409 -23.109 1.00 81.50 202 HIS A N 1
ATOM 1548 C CA . HIS A 1 202 ? 9.235 -4.147 -22.797 1.00 81.50 202 HIS A CA 1
ATOM 1549 C C . HIS A 1 202 ? 8.911 -3.719 -21.356 1.00 81.50 202 HIS A C 1
ATOM 1551 O O . HIS A 1 202 ? 7.739 -3.790 -20.960 1.00 81.50 202 HIS A O 1
ATOM 1557 N N . PRO A 1 203 ? 9.918 -3.285 -20.575 1.00 85.19 203 PRO A N 1
ATOM 1558 C CA . PRO A 1 203 ? 9.690 -2.822 -19.218 1.00 85.19 203 PRO A CA 1
ATOM 1559 C C . PRO A 1 203 ? 8.763 -1.593 -19.229 1.00 85.19 203 PRO A C 1
ATOM 1561 O O . PRO A 1 203 ? 8.882 -0.724 -20.097 1.00 85.19 203 PRO A O 1
ATOM 1564 N N . PRO A 1 204 ? 7.794 -1.515 -18.304 1.00 91.88 204 PRO A N 1
ATOM 1565 C CA . PRO A 1 204 ? 6.900 -0.367 -18.203 1.00 91.88 204 PRO A CA 1
ATOM 1566 C C . PRO A 1 204 ? 7.653 0.891 -17.761 1.00 91.88 204 PRO A C 1
ATOM 1568 O O . PRO A 1 204 ? 8.455 0.834 -16.835 1.00 91.88 204 PRO A O 1
ATOM 1571 N N . ALA A 1 205 ? 7.330 2.046 -18.345 1.00 93.69 205 ALA A N 1
ATOM 1572 C CA . ALA A 1 205 ? 8.007 3.305 -18.021 1.00 93.69 205 ALA A CA 1
ATOM 1573 C C . ALA A 1 205 ? 7.779 3.776 -16.572 1.00 93.69 205 ALA A C 1
ATOM 1575 O O . ALA A 1 205 ? 8.640 4.435 -15.996 1.00 93.69 205 ALA A O 1
ATOM 1576 N N . TRP A 1 206 ? 6.624 3.458 -15.986 1.00 95.62 206 TRP A N 1
ATOM 1577 C CA . TRP A 1 206 ? 6.247 3.867 -14.633 1.00 95.62 206 TRP A CA 1
ATOM 1578 C C . TRP A 1 206 ? 5.732 2.678 -13.843 1.00 95.62 206 TRP A C 1
ATOM 1580 O O . TRP A 1 206 ? 4.867 1.929 -14.311 1.00 95.62 206 TRP A O 1
ATOM 1590 N N . VAL A 1 207 ? 6.247 2.515 -12.631 1.00 95.56 207 VAL A N 1
ATOM 1591 C CA . VAL A 1 207 ? 5.872 1.398 -11.773 1.00 95.56 207 VAL A CA 1
ATOM 1592 C C . VAL A 1 207 ? 5.672 1.818 -10.330 1.00 95.56 207 VAL A C 1
ATOM 1594 O O . VAL A 1 207 ? 6.368 2.697 -9.829 1.00 95.56 207 VAL A O 1
ATOM 1597 N N . ILE A 1 208 ? 4.752 1.129 -9.661 1.00 95.44 208 ILE A N 1
ATOM 1598 C CA . ILE A 1 208 ? 4.754 1.006 -8.202 1.00 95.44 208 ILE A CA 1
ATOM 1599 C C . ILE A 1 208 ? 5.459 -0.291 -7.816 1.00 95.44 208 ILE A C 1
ATOM 1601 O O . ILE A 1 208 ? 5.365 -1.287 -8.545 1.00 95.44 208 ILE A O 1
ATOM 1605 N N . TYR A 1 209 ? 6.139 -0.287 -6.676 1.00 94.12 209 TYR A N 1
ATOM 1606 C CA . TYR A 1 209 ? 6.796 -1.466 -6.116 1.00 94.12 209 TYR A CA 1
ATOM 1607 C C . TYR A 1 209 ? 6.386 -1.686 -4.658 1.00 94.12 209 TYR A C 1
ATOM 1609 O O . TYR A 1 209 ? 6.093 -0.738 -3.930 1.00 94.12 209 TYR A O 1
ATOM 1617 N N . HIS A 1 210 ? 6.365 -2.947 -4.225 1.00 90.00 210 HIS A N 1
ATOM 1618 C CA . HIS A 1 210 ? 6.109 -3.283 -2.823 1.00 90.00 210 HIS A CA 1
ATOM 1619 C C . HIS A 1 210 ? 7.401 -3.212 -2.002 1.00 90.00 210 HIS A C 1
ATOM 1621 O O . HIS A 1 210 ? 7.469 -2.481 -1.009 1.00 90.00 210 HIS A O 1
ATOM 1627 N N . ASP A 1 211 ? 8.447 -3.886 -2.491 1.00 86.44 211 ASP A N 1
ATOM 1628 C CA . ASP A 1 211 ? 9.716 -4.035 -1.784 1.00 86.44 211 ASP A CA 1
ATOM 1629 C C . ASP A 1 211 ? 10.888 -3.502 -2.589 1.00 86.44 211 ASP A C 1
ATOM 1631 O O . ASP A 1 211 ? 10.943 -3.604 -3.819 1.00 86.44 211 ASP A O 1
ATOM 1635 N N . PHE A 1 212 ? 11.863 -2.994 -1.846 1.00 87.31 212 PHE A N 1
ATOM 1636 C CA . PHE A 1 212 ? 13.161 -2.578 -2.338 1.00 87.31 212 PHE A CA 1
ATOM 1637 C C . PHE A 1 212 ? 14.238 -3.232 -1.474 1.00 87.31 212 PHE A C 1
ATOM 1639 O O . PHE A 1 212 ? 14.180 -3.167 -0.248 1.00 87.31 212 PHE A O 1
ATOM 1646 N N . THR A 1 213 ? 15.223 -3.865 -2.106 1.00 81.50 213 THR A N 1
ATOM 1647 C CA . THR A 1 213 ? 16.345 -4.495 -1.403 1.00 81.50 213 THR A CA 1
ATOM 1648 C C . THR A 1 213 ? 17.650 -3.824 -1.810 1.00 81.50 213 THR A C 1
ATOM 1650 O O . THR A 1 213 ? 18.002 -3.808 -2.992 1.00 81.50 213 THR A O 1
ATOM 1653 N N . VAL A 1 214 ? 18.391 -3.318 -0.820 1.00 74.38 214 VAL A N 1
ATOM 1654 C CA . VAL A 1 214 ? 19.764 -2.830 -0.999 1.00 74.38 214 VAL A CA 1
ATOM 1655 C C . VAL A 1 214 ? 20.697 -4.039 -0.966 1.00 74.38 214 VAL A C 1
ATOM 1657 O O . VAL A 1 214 ? 20.913 -4.639 0.085 1.00 74.38 214 VAL A O 1
ATOM 1660 N N . SER A 1 215 ? 21.208 -4.445 -2.128 1.00 66.75 215 SER A N 1
ATOM 1661 C CA . SER A 1 215 ? 22.129 -5.581 -2.264 1.00 66.75 215 SER A CA 1
ATOM 1662 C C . SER A 1 215 ? 23.282 -5.236 -3.217 1.00 66.75 215 SER A C 1
ATOM 1664 O O . SER A 1 215 ? 23.497 -4.060 -3.499 1.00 66.75 215 SER A O 1
ATOM 1666 N N . HIS A 1 216 ? 24.043 -6.229 -3.701 1.00 59.22 216 HIS A N 1
ATOM 1667 C CA . HIS A 1 216 ? 25.067 -5.991 -4.733 1.00 59.22 216 HIS A CA 1
ATOM 1668 C C . HIS A 1 216 ? 24.460 -5.360 -5.996 1.00 59.22 216 HIS A C 1
ATOM 1670 O O . HIS A 1 216 ? 25.092 -4.495 -6.590 1.00 59.22 216 HIS A O 1
ATOM 1676 N N . ASP A 1 217 ? 23.209 -5.719 -6.307 1.00 75.25 217 ASP A N 1
ATOM 1677 C CA . ASP A 1 217 ? 22.362 -5.024 -7.268 1.00 75.25 217 ASP A CA 1
ATOM 1678 C C . ASP A 1 217 ? 21.081 -4.576 -6.556 1.00 75.25 217 ASP A C 1
ATOM 1680 O O . ASP A 1 217 ? 20.320 -5.382 -6.007 1.00 75.25 217 ASP A O 1
ATOM 1684 N N . ASN A 1 218 ? 20.855 -3.267 -6.521 1.00 87.50 218 ASN A N 1
ATOM 1685 C CA . ASN A 1 218 ? 19.617 -2.691 -6.013 1.00 87.50 218 ASN A CA 1
ATOM 1686 C C . ASN A 1 218 ? 18.445 -3.215 -6.846 1.00 87.50 218 ASN A C 1
ATOM 1688 O O . ASN A 1 218 ? 18.410 -3.005 -8.060 1.00 87.50 218 ASN A O 1
ATOM 1692 N N . CYS A 1 219 ? 17.471 -3.866 -6.209 1.00 89.12 219 CYS A N 1
ATOM 1693 C CA . CYS A 1 219 ? 16.323 -4.410 -6.927 1.00 89.12 219 CYS A CA 1
ATOM 1694 C C . CYS A 1 219 ? 14.990 -4.065 -6.271 1.00 89.12 219 CYS A C 1
ATOM 1696 O O . CYS A 1 219 ? 14.879 -3.975 -5.047 1.00 89.12 219 CYS A O 1
ATOM 1698 N N . ILE A 1 220 ? 13.978 -3.890 -7.119 1.00 91.50 220 ILE A N 1
ATOM 1699 C CA . ILE A 1 220 ? 12.578 -3.753 -6.721 1.00 91.50 220 ILE A CA 1
ATOM 1700 C C . ILE A 1 220 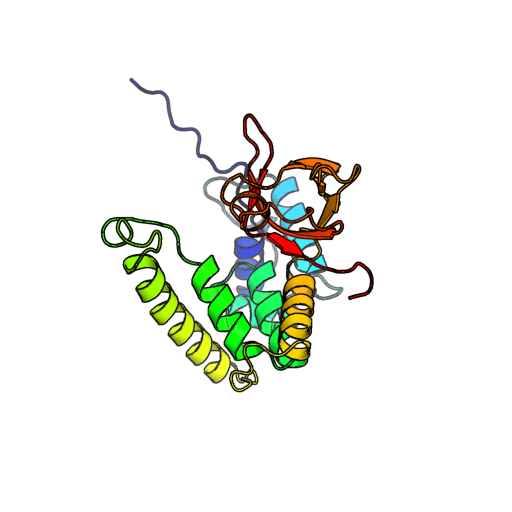? 11.813 -5.044 -7.025 1.00 91.50 220 ILE A C 1
ATOM 1702 O O . ILE A 1 220 ? 12.058 -5.718 -8.034 1.00 91.50 220 ILE A O 1
ATOM 1706 N N . ARG A 1 221 ? 10.880 -5.399 -6.139 1.00 88.38 221 ARG A N 1
ATOM 1707 C CA . ARG A 1 221 ? 10.058 -6.615 -6.224 1.00 88.38 221 ARG A CA 1
ATOM 1708 C C . ARG A 1 221 ? 8.577 -6.272 -6.160 1.00 88.38 221 ARG A C 1
ATOM 1710 O O . ARG A 1 221 ? 8.194 -5.211 -5.671 1.00 88.38 221 ARG A O 1
ATOM 1717 N N . THR A 1 222 ? 7.764 -7.196 -6.674 1.00 88.75 222 THR A N 1
ATOM 1718 C CA . THR A 1 222 ? 6.299 -7.077 -6.725 1.00 88.75 222 THR A CA 1
ATOM 1719 C C . THR A 1 222 ? 5.883 -5.753 -7.361 1.00 88.75 222 THR A C 1
ATOM 1721 O O . THR A 1 222 ? 5.500 -4.788 -6.705 1.00 88.75 222 THR A O 1
ATOM 1724 N N . VAL A 1 223 ? 6.045 -5.706 -8.681 1.00 92.06 223 VAL A N 1
ATOM 1725 C CA . VAL A 1 223 ? 5.997 -4.471 -9.460 1.00 92.06 223 VAL A CA 1
ATOM 1726 C C . VAL A 1 223 ? 4.742 -4.440 -10.323 1.00 92.06 223 VAL A C 1
ATOM 1728 O O . VAL A 1 223 ? 4.441 -5.411 -11.020 1.00 92.06 223 VAL A O 1
ATOM 1731 N N . SER A 1 224 ? 4.034 -3.311 -10.323 1.00 92.62 224 SER A N 1
ATOM 1732 C CA . SER A 1 224 ? 2.849 -3.092 -11.158 1.00 92.62 224 SER A CA 1
ATOM 1733 C C . SER A 1 224 ? 2.998 -1.841 -12.017 1.00 92.62 224 SER A C 1
ATOM 1735 O O . SER A 1 224 ? 3.389 -0.785 -11.529 1.00 92.62 224 SER A O 1
ATOM 1737 N N . HIS A 1 225 ? 2.654 -1.953 -13.303 1.00 93.31 225 HIS A N 1
ATOM 1738 C CA . HIS A 1 225 ? 2.645 -0.824 -14.232 1.00 93.31 225 HIS A CA 1
ATOM 1739 C C . HIS A 1 225 ? 1.525 0.168 -13.892 1.00 93.31 225 HIS A C 1
ATOM 1741 O O . HIS A 1 225 ? 0.348 -0.218 -13.841 1.00 93.31 225 HIS A O 1
ATOM 1747 N N . ILE A 1 226 ? 1.888 1.443 -13.769 1.00 94.19 226 ILE A N 1
ATOM 1748 C CA . ILE A 1 226 ? 0.985 2.571 -13.507 1.00 94.19 226 ILE A CA 1
ATOM 1749 C C . ILE A 1 226 ? 1.159 3.673 -14.556 1.00 94.19 226 ILE A C 1
ATOM 1751 O O . ILE A 1 226 ? 2.092 3.631 -15.350 1.00 94.19 226 ILE A O 1
ATOM 1755 N N . HIS A 1 227 ? 0.253 4.651 -14.574 1.00 90.12 227 HIS A N 1
ATOM 1756 C CA . HIS A 1 227 ? 0.400 5.864 -15.382 1.00 90.12 227 HIS A CA 1
ATOM 1757 C C . HIS A 1 227 ? 0.447 7.078 -14.449 1.00 90.12 227 HIS A C 1
ATOM 1759 O O . HIS A 1 227 ? -0.293 7.098 -13.471 1.00 90.12 227 HIS A O 1
ATOM 1765 N N . PRO A 1 228 ? 1.237 8.117 -14.757 1.00 85.25 228 PRO A N 1
ATOM 1766 C CA . PRO A 1 228 ? 1.391 9.288 -13.886 1.00 85.25 228 PRO A CA 1
ATOM 1767 C C . PRO A 1 228 ? 0.131 10.166 -13.767 1.00 85.25 228 PRO A C 1
ATOM 1769 O O . PRO A 1 228 ? 0.119 11.107 -12.987 1.00 85.25 228 PRO A O 1
ATOM 1772 N N . GLN A 1 229 ? -0.908 9.897 -14.561 1.00 83.81 229 GLN A N 1
ATOM 1773 C CA . GLN A 1 229 ? -2.190 10.616 -14.542 1.00 83.81 229 GLN A CA 1
ATOM 1774 C C . GLN A 1 229 ? -3.272 9.891 -13.719 1.00 8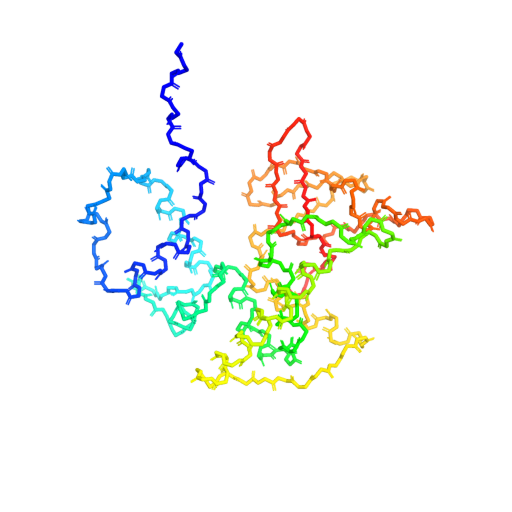3.81 229 GLN A C 1
ATOM 1776 O O . GLN A 1 229 ? -4.406 10.366 -13.684 1.00 83.81 229 GLN A O 1
ATOM 1781 N N . MET A 1 230 ? -2.956 8.707 -13.174 1.00 81.44 230 MET A N 1
ATOM 1782 C CA . MET A 1 230 ? -3.891 7.872 -12.405 1.00 81.44 230 MET A CA 1
ATOM 1783 C C . MET A 1 230 ? -4.099 8.374 -10.987 1.00 81.44 230 MET A C 1
ATOM 1785 O O . MET A 1 230 ? -3.141 8.939 -10.419 1.00 81.44 230 MET A O 1
#

Foldseek 3Di:
DDPDPPDPLQDDQCLLVLLLCLLVVVVDPVPPPDPDDYDPVSSVVSLVLCVLLVQADPVSHGDPLSNQLNLDPADQLLSSLLLQLLVLLQNLVSLLVRLLVPDDDDDDPCPVPVDHPVSVVSSVVSSVVRVVSCVVVPRDHHDDDPDDPSNVVSSQVSSCSRQVQQKWFDPDQPQFTQRPNPRDTAGADCPDPQNPDPVRDRDAGMWGFDDWDDDVGTYTPDIDHDDPVD

InterPro domains:
  IPR007502 Helicase-associated domain [SM00847] (45-123)
  IPR011709 DEAD-box helicase, OB fold [PF07717] (155-229)
  IPR027417 P-loop containing nucleoside triphosphate hydrolase [SSF52540] (5-102)
  IPR048333 Helicase associated domain (HA2), winged-helix domain [PF04408] (46-74)